Protein AF-A0AA43HUM3-F1 (afdb_monomer)

Secondary structure (DSSP, 8-state):
-------SS----------PPPTTHHHHHHHHHHHHHHHHHTTSS-EEEEEEE-TTS-EEEEEEEEE-TT--EEEEEEEE--TTS---EEEEEEE-TTSBEEEEEEEEE-SSSSEEEEEEEEE-TTS-EEEEEEEEEETT--EESS-------GGG----SBHHHHHHHTT---S--

Sequence (177 aa):
MKFLTLLFVLFFLSGCSNMLPEPDLHLRLKGQKQTINSIISNGEVLPHSVAALNKDQEIDSFYQLYQNGENSLLKVSETHLWNSEPSDTTFVYYFDKYENLFAFQVKVTLSNDSLYNSATAFYDNYMEIVSQEYATIDNCDIPMDGTDTLYVDFSKYRLPTDVKTFAKEKKIILRNR

Foldseek 3Di:
DDDDDDDPDDDDDDDDPPVPPPPCPVVVLVVLVVVLLVCVLVVQWDWDKDFDADPVRDGQWIKTWTAHPVLQTAKIWIFGDDDDDPSQWIWMFGADPVQFTFKIKIWGDPDDQWKTWMKMFGADLVRDTPDMDTAIATPSRHGDDDDHDDDDDPVPDDDDGGPVSVCVVRVNDRPDD

Solvent-accessible surface area (backbone atoms only — not comparable to full-atom values): 10706 Å² total; per-residue (Å²): 136,83,88,87,79,90,80,86,92,79,87,82,80,87,82,77,87,67,79,68,73,62,95,51,50,63,60,52,54,52,51,50,54,49,52,55,47,50,40,42,74,70,60,79,33,62,78,47,78,49,76,39,65,46,100,86,70,45,66,47,32,45,34,42,35,31,36,48,101,85,48,50,57,41,38,38,39,39,36,49,62,57,98,83,56,91,55,45,48,34,42,33,44,30,32,42,100,84,34,35,44,37,36,44,31,46,32,35,56,74,66,79,100,47,38,24,39,27,33,33,43,30,36,45,100,83,71,44,78,72,45,75,48,73,40,31,21,39,82,79,70,47,78,50,96,70,91,70,79,63,86,74,75,66,88,78,60,88,74,54,67,26,56,70,52,38,29,61,77,66,70,52,83,70,74,82,127

Mean predicted aligned error: 10.9 Å

Nearest PDB structures (foldseek):
  7u65-assembly1_G  TM=5.525E-01  e=3.365E+00  Escherichia phage T7
  7uqo-assembly1_A-2  TM=2.747E-01  e=4.215E+00  Papaver somniferum
  7uqn-assembly1_A-2  TM=2.190E-01  e=2.401E+00  Papaver somniferum

pLDDT: mean 77.66, std 18.88, range [31.59, 97.69]

Radius of gyration: 20.64 Å; Cα contacts (8 Å, |Δi|>4): 283; chains: 1; bounding box: 40×78×35 Å

Structure (mmCIF, N/CA/C/O backbone):
data_AF-A0AA43HUM3-F1
#
_entry.id   AF-A0AA43HUM3-F1
#
loop_
_atom_site.group_PDB
_atom_site.id
_atom_site.type_symbol
_atom_site.label_atom_id
_atom_site.label_alt_id
_atom_site.label_comp_id
_atom_site.label_asym_id
_atom_site.label_entity_id
_atom_site.label_seq_id
_atom_site.pdbx_PDB_ins_code
_atom_site.Cartn_x
_atom_site.Cartn_y
_atom_site.Cartn_z
_atom_site.occupancy
_atom_site.B_iso_or_equiv
_atom_site.auth_seq_id
_atom_site.auth_comp_id
_atom_site.auth_asym_id
_atom_site.auth_atom_id
_atom_site.pdbx_PDB_model_num
ATOM 1 N N . MET A 1 1 ? -13.229 53.756 14.049 1.00 34.53 1 MET A N 1
ATOM 2 C CA . MET A 1 1 ? -14.532 53.545 13.373 1.00 34.53 1 MET A CA 1
ATOM 3 C C . MET A 1 1 ? -14.215 53.207 11.922 1.00 34.53 1 MET A C 1
ATOM 5 O O . MET A 1 1 ? -13.535 53.997 11.297 1.00 34.53 1 MET A O 1
ATOM 9 N N . LYS A 1 2 ? -14.289 51.935 11.514 1.00 34.53 2 LYS A N 1
ATOM 10 C CA . LYS A 1 2 ? -15.480 51.192 11.049 1.00 34.53 2 LYS A CA 1
ATOM 11 C C . LYS A 1 2 ? -15.979 51.645 9.658 1.00 34.53 2 LYS A C 1
ATOM 13 O O . LYS A 1 2 ? -16.520 52.736 9.575 1.00 34.53 2 LYS A O 1
ATOM 18 N N . PHE A 1 3 ? -15.922 50.690 8.708 1.00 38.47 3 PHE A N 1
ATOM 19 C CA . PHE A 1 3 ? -16.825 50.466 7.555 1.00 38.47 3 PHE A CA 1
ATOM 20 C C . PHE A 1 3 ? -16.742 51.494 6.403 1.00 38.47 3 PHE A C 1
ATOM 22 O O . PHE A 1 3 ? -16.573 52.672 6.653 1.00 38.47 3 PHE A O 1
ATOM 29 N N . LEU A 1 4 ? -16.899 51.193 5.110 1.00 34.28 4 LEU A N 1
ATOM 30 C CA . LEU A 1 4 ? -17.192 49.994 4.313 1.00 34.28 4 LEU A CA 1
ATOM 31 C C . LEU A 1 4 ? -17.396 50.518 2.879 1.00 34.28 4 LEU A C 1
ATOM 33 O O . LEU A 1 4 ? -18.188 51.440 2.704 1.00 34.28 4 LEU A O 1
ATOM 37 N N . THR A 1 5 ? -16.756 49.926 1.873 1.00 40.78 5 THR A N 1
ATOM 38 C CA . THR A 1 5 ? -17.286 49.801 0.492 1.00 40.78 5 THR A CA 1
ATOM 39 C C . THR A 1 5 ? -16.357 48.841 -0.260 1.00 40.78 5 THR A C 1
ATOM 41 O O . THR A 1 5 ? -15.365 49.239 -0.849 1.00 40.78 5 THR A O 1
ATOM 44 N N . LEU A 1 6 ? -16.417 47.536 0.005 1.00 40.53 6 LEU A N 1
ATOM 45 C CA . LEU A 1 6 ? -17.249 46.553 -0.701 1.00 40.53 6 LEU A CA 1
ATOM 46 C C . LEU A 1 6 ? -18.302 47.128 -1.669 1.00 40.53 6 LEU A C 1
ATOM 48 O O . LEU A 1 6 ? -19.397 47.469 -1.238 1.00 40.53 6 LEU A O 1
ATOM 52 N N . LEU A 1 7 ? -17.983 47.182 -2.965 1.00 36.78 7 LEU A N 1
ATOM 53 C CA . LEU A 1 7 ? -18.901 46.843 -4.064 1.00 36.78 7 LEU A CA 1
ATOM 54 C C . LEU A 1 7 ? -18.125 46.842 -5.395 1.00 36.78 7 LEU A C 1
ATOM 56 O O . LEU A 1 7 ? -17.264 47.689 -5.586 1.00 36.78 7 LEU A O 1
ATOM 60 N N . PHE A 1 8 ? -18.483 45.932 -6.307 1.00 31.59 8 PHE A N 1
ATOM 61 C CA . PHE A 1 8 ? -18.019 45.826 -7.704 1.00 31.59 8 PHE A CA 1
ATOM 62 C C . PHE A 1 8 ? -16.732 45.047 -8.029 1.00 31.59 8 PHE A C 1
ATOM 64 O O . PHE A 1 8 ? -15.988 45.459 -8.903 1.00 31.59 8 PHE A O 1
ATOM 71 N N . VAL A 1 9 ? -16.528 43.849 -7.469 1.00 38.88 9 VAL A N 1
ATOM 72 C CA . VAL A 1 9 ? -15.960 42.737 -8.276 1.00 38.88 9 VAL A CA 1
ATOM 73 C C . VAL A 1 9 ? -16.592 41.407 -7.843 1.00 38.88 9 VAL A C 1
ATOM 75 O O . VAL A 1 9 ? -15.940 40.485 -7.372 1.00 38.88 9 VAL A O 1
ATOM 78 N N . LEU A 1 10 ? -17.913 41.323 -7.942 1.00 38.12 10 LEU A N 1
ATOM 79 C CA . LEU A 1 10 ? -18.656 40.064 -7.965 1.00 38.12 10 LEU A CA 1
ATOM 80 C C . LEU A 1 10 ? -19.614 40.194 -9.145 1.00 38.12 10 LEU A C 1
ATOM 82 O O . LEU A 1 10 ? -20.226 41.250 -9.279 1.00 38.12 10 LEU A O 1
ATOM 86 N N . PHE A 1 11 ? -19.721 39.134 -9.948 1.00 35.53 11 PHE A N 1
ATOM 87 C CA . PHE A 1 11 ? -20.457 38.998 -11.219 1.00 35.53 11 PHE A CA 1
ATOM 88 C C . PHE A 1 11 ? -19.632 39.081 -12.511 1.00 35.53 11 PHE A C 1
ATOM 90 O O . PHE A 1 11 ? -19.865 39.927 -13.360 1.00 35.53 11 PHE A O 1
ATOM 97 N N . PHE A 1 12 ? -18.748 38.097 -12.688 1.00 39.66 12 PHE A N 1
ATOM 98 C CA . PHE A 1 12 ? -18.796 37.183 -13.842 1.00 39.66 12 PHE A CA 1
ATOM 99 C C . PHE A 1 12 ? -18.471 35.779 -13.282 1.00 39.66 12 PHE A C 1
ATOM 101 O O . PHE A 1 12 ? -17.341 35.523 -12.886 1.00 39.66 12 PHE A O 1
ATOM 108 N N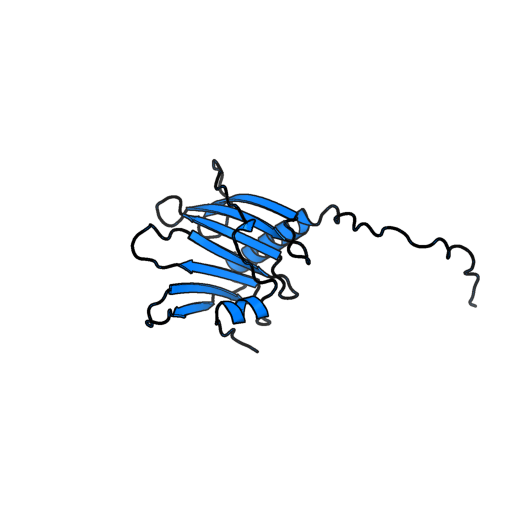 . LEU A 1 13 ? -19.465 34.986 -12.858 1.00 36.44 13 LEU A N 1
ATOM 109 C CA . LEU A 1 13 ? -20.152 33.965 -13.673 1.00 36.44 13 LEU A CA 1
ATOM 110 C C . LEU A 1 13 ? -19.137 33.072 -14.411 1.00 36.44 13 LEU A C 1
ATOM 112 O O . LEU A 1 13 ? -18.531 33.486 -15.387 1.00 36.44 13 LEU A O 1
ATOM 116 N N . SER A 1 14 ? -18.775 31.929 -13.822 1.00 39.53 14 SER A N 1
ATOM 117 C CA . SER A 1 14 ? -19.470 30.635 -13.973 1.00 39.53 14 SER A CA 1
ATOM 118 C C . SER A 1 14 ? -19.239 30.004 -15.348 1.00 39.53 14 SER A C 1
ATOM 120 O O . SER A 1 14 ? -19.921 30.329 -16.317 1.00 39.53 14 SER A O 1
ATOM 122 N N . GLY A 1 15 ? -18.307 29.059 -15.405 1.00 34.94 15 GLY A N 1
ATOM 123 C CA . GLY A 1 15 ? -18.082 28.221 -16.577 1.00 34.94 15 GLY A CA 1
ATOM 124 C C . GLY A 1 15 ? -16.712 27.565 -16.511 1.00 34.94 15 GLY A C 1
ATOM 125 O O . GLY A 1 15 ? -15.709 28.247 -16.663 1.00 34.94 15 GLY A O 1
ATOM 126 N N . CYS A 1 16 ? -16.695 26.254 -16.271 1.00 33.09 16 CYS A N 1
ATOM 127 C CA . CYS A 1 16 ? -15.512 25.393 -16.192 1.00 33.09 16 CYS A CA 1
ATOM 128 C C . CYS A 1 16 ? -14.592 25.641 -14.984 1.00 33.09 16 CYS A C 1
ATOM 130 O O . CYS A 1 16 ? -13.461 26.098 -15.125 1.00 33.09 16 CYS A O 1
ATOM 132 N N . SER A 1 17 ? -15.006 25.181 -13.797 1.00 33.34 17 SER A N 1
ATOM 133 C CA . SER A 1 17 ? -14.030 24.605 -12.864 1.00 33.34 17 SER A CA 1
ATOM 134 C C . SER A 1 17 ? -13.573 23.257 -13.433 1.00 33.34 17 SER A C 1
ATOM 136 O O . SER A 1 17 ? -13.930 22.197 -12.924 1.00 33.34 17 SER A O 1
ATOM 138 N N . ASN A 1 18 ? -12.816 23.290 -14.530 1.00 37.28 18 ASN A N 1
ATOM 139 C CA . ASN A 1 18 ? -11.901 22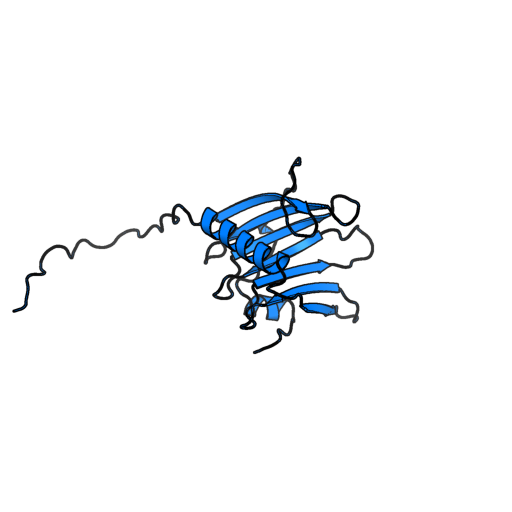.193 -14.789 1.00 37.28 18 ASN A CA 1
ATOM 140 C C . ASN A 1 18 ? -10.932 22.239 -13.610 1.00 37.28 18 ASN A C 1
ATOM 142 O O . ASN A 1 18 ? -10.180 23.206 -13.482 1.00 37.28 18 ASN A O 1
ATOM 146 N N . MET A 1 19 ? -11.054 21.268 -12.700 1.00 43.69 19 MET A N 1
ATOM 147 C CA . MET A 1 19 ? -10.053 20.990 -11.678 1.00 43.69 19 MET A CA 1
ATOM 148 C C . MET A 1 19 ? -8.727 20.863 -12.418 1.00 43.69 19 MET A C 1
ATOM 150 O O . MET A 1 19 ? -8.446 19.849 -13.049 1.00 43.69 19 MET A O 1
ATOM 154 N N . LEU A 1 20 ? -7.947 21.941 -12.417 1.00 42.50 20 LEU A N 1
ATOM 155 C CA . LEU A 1 20 ? -6.543 21.849 -12.750 1.00 42.50 20 LEU A CA 1
ATOM 156 C C . LEU A 1 20 ? -5.965 20.899 -11.695 1.00 42.50 20 LEU A C 1
ATOM 158 O O . LEU A 1 20 ? -6.203 21.145 -10.506 1.00 42.50 20 LEU A O 1
ATOM 162 N N . PRO A 1 21 ? -5.295 19.803 -12.086 1.00 51.22 21 PRO A N 1
ATOM 163 C CA . PRO A 1 21 ? -4.648 18.934 -11.116 1.00 51.22 21 PRO A CA 1
ATOM 164 C C . PRO A 1 21 ? -3.756 19.808 -10.233 1.00 51.22 21 PRO A C 1
ATOM 166 O O . PRO A 1 21 ? -2.992 20.624 -10.756 1.00 51.22 21 PRO A O 1
ATOM 169 N N . GLU A 1 22 ? -3.910 19.705 -8.905 1.00 58.97 22 GLU A N 1
ATOM 170 C CA . GLU A 1 22 ? -3.035 20.424 -7.975 1.00 58.97 22 GLU A CA 1
ATOM 171 C C . GLU A 1 22 ? -1.590 20.100 -8.389 1.00 58.97 22 GLU A C 1
ATOM 173 O O . GLU A 1 22 ? -1.252 18.912 -8.451 1.00 58.97 22 GLU A O 1
ATOM 178 N N . PRO A 1 23 ? -0.752 21.101 -8.720 1.00 59.31 23 PRO A N 1
ATOM 179 C CA . PRO A 1 23 ? 0.524 20.878 -9.408 1.00 59.31 23 PRO A CA 1
ATOM 180 C C . PRO A 1 23 ? 1.480 19.937 -8.656 1.00 59.31 23 PRO A C 1
ATOM 182 O O . PRO A 1 23 ? 2.346 19.321 -9.273 1.00 59.31 23 PRO A O 1
ATOM 185 N N . ASP A 1 24 ? 1.241 19.721 -7.360 1.00 83.44 24 ASP A N 1
ATOM 186 C CA . ASP A 1 24 ? 2.050 18.875 -6.485 1.00 83.44 24 ASP A CA 1
ATOM 187 C C . ASP A 1 24 ? 1.298 17.656 -5.919 1.00 83.44 24 ASP A C 1
ATOM 189 O O . ASP A 1 24 ? 1.785 17.017 -4.983 1.00 83.44 24 ASP A O 1
ATOM 193 N N . LEU A 1 25 ? 0.119 17.297 -6.454 1.00 88.75 25 LEU A N 1
ATOM 194 C CA . LEU A 1 25 ? -0.680 16.177 -5.932 1.00 88.75 25 LEU A CA 1
ATOM 195 C C . LEU A 1 25 ? 0.142 14.883 -5.867 1.00 88.75 25 LEU A C 1
ATOM 197 O O . LEU A 1 25 ? 0.185 14.225 -4.831 1.00 88.75 25 LEU A O 1
ATOM 201 N N . HIS A 1 26 ? 0.853 14.551 -6.945 1.00 90.56 26 HIS A N 1
ATOM 202 C CA . HIS A 1 26 ? 1.686 13.351 -6.999 1.00 90.56 26 HIS A CA 1
ATOM 203 C C . HIS A 1 26 ? 2.835 13.378 -5.970 1.00 90.56 26 HIS A C 1
ATOM 205 O O . HIS A 1 26 ? 3.082 12.368 -5.311 1.00 90.56 26 HIS A O 1
ATOM 211 N N . LEU A 1 27 ? 3.506 14.524 -5.776 1.00 91.31 27 LEU A N 1
ATOM 212 C CA . LEU A 1 27 ? 4.568 14.678 -4.771 1.00 91.31 27 LEU A CA 1
ATOM 213 C C . LEU A 1 27 ? 4.018 14.520 -3.354 1.00 91.31 27 LEU A C 1
ATOM 215 O O . LEU A 1 27 ? 4.629 13.841 -2.530 1.00 91.31 27 LEU A O 1
ATOM 219 N N . ARG A 1 28 ? 2.840 15.091 -3.080 1.00 91.69 28 ARG A N 1
ATOM 220 C CA . ARG A 1 28 ? 2.160 14.957 -1.788 1.00 91.69 28 ARG A CA 1
ATOM 221 C C . ARG A 1 28 ? 1.822 13.499 -1.484 1.00 91.69 28 ARG A C 1
ATOM 223 O O . ARG A 1 28 ? 2.118 13.032 -0.388 1.00 91.69 28 ARG A O 1
ATOM 230 N N . LEU A 1 29 ? 1.251 12.775 -2.448 1.00 95.50 29 LEU A N 1
ATOM 231 C CA . LEU A 1 29 ? 0.893 11.360 -2.288 1.00 95.50 29 LEU A CA 1
ATOM 232 C C . LEU A 1 29 ? 2.137 10.484 -2.056 1.00 95.50 29 LEU A C 1
ATOM 234 O O . LEU A 1 29 ? 2.142 9.641 -1.156 1.00 95.50 29 LEU A O 1
ATOM 238 N N . LYS A 1 30 ? 3.232 10.734 -2.788 1.00 93.62 30 LYS A N 1
ATOM 239 C CA . LYS A 1 30 ? 4.523 10.065 -2.555 1.00 93.62 30 LYS A CA 1
ATOM 240 C C . LYS A 1 30 ? 5.082 10.354 -1.162 1.00 93.62 30 LYS A C 1
ATOM 242 O O . LYS A 1 30 ? 5.427 9.417 -0.442 1.00 93.62 30 LYS A O 1
ATOM 247 N N . GLY A 1 31 ? 5.120 11.624 -0.759 1.00 92.69 31 GLY A N 1
ATOM 248 C CA . GLY A 1 31 ? 5.594 12.033 0.566 1.00 92.69 31 GLY A CA 1
ATOM 249 C C . GLY A 1 31 ? 4.759 11.433 1.700 1.00 92.69 31 GLY A C 1
ATOM 250 O O . GLY A 1 31 ? 5.299 11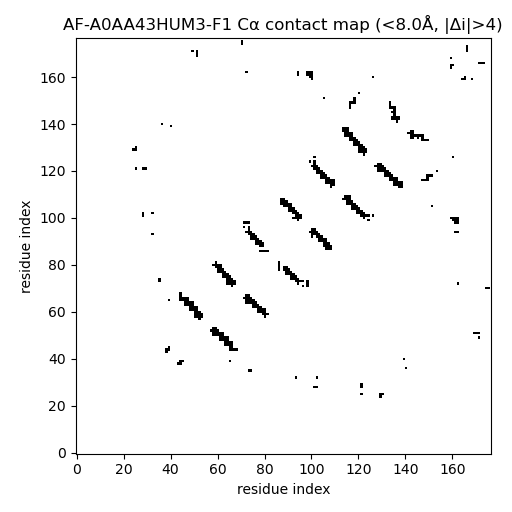.018 2.725 1.00 92.69 31 GLY A O 1
ATOM 251 N N . GLN A 1 32 ? 3.447 11.296 1.500 1.00 94.88 32 GLN A N 1
ATOM 252 C CA . GLN A 1 32 ? 2.557 10.646 2.458 1.00 94.88 32 GLN A CA 1
ATOM 253 C C . GLN A 1 32 ? 2.856 9.145 2.605 1.00 94.88 32 GLN A C 1
ATOM 255 O O . GLN A 1 32 ? 2.978 8.662 3.731 1.00 94.88 32 GLN A O 1
ATOM 260 N N . LYS A 1 33 ? 3.052 8.413 1.497 1.00 94.94 33 LYS A N 1
ATOM 261 C CA . LYS A 1 33 ? 3.499 7.004 1.530 1.00 94.94 33 LYS A CA 1
ATOM 262 C C . LYS A 1 33 ? 4.841 6.860 2.253 1.00 94.94 33 LYS A C 1
ATOM 264 O O . LYS A 1 33 ? 4.979 5.984 3.105 1.00 94.94 33 LYS A O 1
ATOM 269 N N . GLN A 1 34 ? 5.810 7.722 1.942 1.00 92.38 34 GLN A N 1
ATOM 270 C CA . GLN A 1 34 ? 7.122 7.724 2.598 1.00 92.38 34 GLN A CA 1
ATOM 271 C C . GLN A 1 34 ? 6.999 7.966 4.105 1.00 92.38 34 GLN A C 1
ATOM 273 O O . GLN A 1 34 ? 7.567 7.209 4.881 1.00 92.38 34 GLN A O 1
ATOM 278 N N . THR A 1 35 ? 6.182 8.938 4.520 1.00 92.56 35 THR A N 1
ATOM 279 C CA . THR A 1 35 ? 5.917 9.218 5.940 1.00 92.56 35 THR A CA 1
ATOM 280 C C . THR A 1 35 ? 5.352 7.992 6.661 1.00 92.56 35 THR A C 1
ATOM 282 O O . THR A 1 35 ? 5.850 7.638 7.726 1.00 92.56 35 THR A O 1
ATOM 285 N N . ILE A 1 36 ? 4.359 7.306 6.075 1.00 93.06 36 ILE A N 1
ATOM 286 C CA . ILE A 1 36 ? 3.784 6.076 6.651 1.00 93.06 36 ILE A CA 1
ATOM 287 C C . ILE A 1 36 ? 4.843 4.971 6.771 1.00 93.06 36 ILE A C 1
ATOM 289 O O . ILE A 1 36 ? 4.922 4.304 7.800 1.00 93.06 36 ILE A O 1
ATOM 293 N N . ASN A 1 37 ? 5.670 4.772 5.744 1.00 91.50 37 ASN A N 1
ATOM 294 C CA . ASN A 1 37 ? 6.736 3.775 5.806 1.00 91.50 37 ASN A CA 1
ATOM 295 C C . ASN A 1 37 ? 7.775 4.123 6.888 1.00 91.50 37 ASN A C 1
ATOM 297 O O . ASN A 1 37 ? 8.146 3.235 7.649 1.00 91.50 37 ASN A O 1
ATOM 301 N N . SER A 1 38 ? 8.175 5.394 7.022 1.00 89.69 38 SER A N 1
ATOM 302 C CA . SER A 1 38 ? 9.136 5.843 8.040 1.00 89.69 38 SER A CA 1
ATOM 303 C C . SER A 1 38 ? 8.651 5.611 9.472 1.00 89.69 38 SER A C 1
ATOM 305 O O . SER A 1 38 ? 9.401 5.095 10.295 1.00 89.69 38 SER A O 1
ATOM 307 N N . ILE A 1 39 ? 7.398 5.952 9.790 1.00 90.19 39 ILE A N 1
ATOM 308 C CA . ILE A 1 39 ? 6.874 5.741 11.153 1.00 90.19 39 ILE A CA 1
ATOM 309 C C . ILE A 1 39 ? 6.753 4.246 11.490 1.00 90.19 39 ILE A C 1
ATOM 311 O O . ILE A 1 39 ? 6.956 3.847 12.636 1.00 90.19 39 ILE A O 1
ATOM 315 N N . ILE A 1 40 ? 6.477 3.398 10.491 1.00 88.81 40 ILE A N 1
ATOM 316 C CA . ILE A 1 40 ? 6.460 1.941 10.661 1.00 88.81 40 ILE A CA 1
ATOM 317 C C . ILE A 1 40 ? 7.884 1.413 10.875 1.00 88.81 40 ILE A C 1
ATOM 319 O O . ILE A 1 40 ? 8.106 0.654 11.816 1.00 88.81 40 ILE A O 1
ATOM 323 N N . SER A 1 41 ? 8.859 1.830 10.059 1.00 86.62 41 SER A N 1
ATOM 324 C CA . SER A 1 41 ? 10.257 1.393 10.197 1.00 86.62 41 SER A CA 1
ATOM 325 C C . SER A 1 41 ? 10.892 1.852 11.511 1.00 86.62 41 SER A C 1
ATOM 327 O O . SER A 1 41 ? 11.732 1.150 12.065 1.00 86.62 41 SER A O 1
ATOM 329 N N . ASN A 1 42 ? 10.462 3.001 12.040 1.00 86.69 42 ASN A N 1
ATOM 330 C CA . ASN A 1 42 ? 10.900 3.522 13.336 1.00 86.69 42 ASN A CA 1
ATOM 331 C C . ASN A 1 42 ? 10.225 2.830 14.535 1.00 86.69 42 ASN A C 1
ATOM 333 O O . ASN A 1 42 ? 10.571 3.119 15.680 1.00 86.69 42 ASN A O 1
ATOM 337 N N . GLY A 1 43 ? 9.256 1.937 14.302 1.00 83.12 43 GLY A N 1
ATOM 338 C CA . GLY A 1 43 ? 8.528 1.236 15.360 1.00 83.12 43 GLY A CA 1
ATOM 339 C C . GLY A 1 43 ? 7.485 2.088 16.093 1.00 83.12 43 GLY A C 1
ATOM 340 O O . GLY A 1 43 ? 7.004 1.677 17.146 1.00 83.12 43 GLY A O 1
ATOM 341 N N . GLU A 1 44 ? 7.108 3.252 15.552 1.00 86.44 44 GLU A N 1
ATOM 342 C CA . GLU A 1 44 ? 6.059 4.115 16.122 1.00 86.44 44 GLU A CA 1
ATOM 343 C C . GLU A 1 44 ? 4.659 3.507 15.940 1.00 86.44 44 GLU A C 1
ATOM 345 O O . GLU A 1 44 ? 3.734 3.796 16.699 1.00 86.44 44 GLU A O 1
ATOM 350 N N . VAL A 1 45 ? 4.509 2.636 14.937 1.00 85.12 45 VAL A N 1
ATOM 351 C CA . VAL A 1 45 ? 3.286 1.888 14.644 1.00 85.12 45 VAL A CA 1
ATOM 352 C C . VAL A 1 45 ? 3.588 0.396 14.670 1.00 85.12 45 VAL A C 1
ATOM 354 O O . VAL A 1 45 ? 4.415 -0.090 13.898 1.00 85.12 45 VAL A O 1
ATOM 357 N N . LEU A 1 46 ? 2.884 -0.342 15.532 1.00 79.00 46 LEU A N 1
ATOM 358 C CA . LEU A 1 46 ? 3.086 -1.780 15.670 1.00 79.00 46 LEU A CA 1
ATOM 359 C C . LEU A 1 46 ? 2.180 -2.598 14.730 1.00 79.00 46 LEU A C 1
ATOM 361 O O . LEU A 1 46 ? 0.980 -2.317 14.611 1.00 79.00 46 LEU A O 1
ATOM 365 N N . PRO A 1 47 ? 2.739 -3.643 14.093 1.00 83.00 47 PRO A N 1
ATOM 366 C CA . PRO A 1 47 ? 1.991 -4.552 13.238 1.00 83.00 47 PRO A CA 1
ATOM 367 C C . PRO A 1 47 ? 0.974 -5.399 14.026 1.00 83.00 47 PRO A C 1
ATOM 369 O O . PRO A 1 47 ? 1.293 -5.968 15.067 1.00 83.00 47 PRO A O 1
ATOM 372 N N . HIS A 1 48 ? -0.231 -5.557 13.475 1.00 83.56 48 HIS A N 1
ATOM 373 C CA . HIS A 1 48 ? -1.244 -6.525 13.909 1.00 83.56 48 HIS A CA 1
ATOM 374 C C . HIS A 1 48 ? -1.529 -7.528 12.789 1.00 83.56 48 HIS A C 1
ATOM 376 O O . HIS A 1 48 ? -1.920 -7.128 11.694 1.00 83.56 48 HIS A O 1
ATOM 382 N N . SER A 1 49 ? -1.323 -8.821 13.040 1.00 81.81 49 SER A N 1
ATOM 383 C CA . SER A 1 49 ? -1.507 -9.865 12.023 1.00 81.81 49 SER A CA 1
ATOM 384 C C . SER A 1 49 ? -2.896 -10.500 12.127 1.00 81.81 49 SER A C 1
ATOM 386 O O . SER A 1 49 ? -3.347 -10.845 13.221 1.00 81.81 49 SER A O 1
ATOM 388 N N . VAL A 1 50 ? -3.575 -10.662 10.991 1.00 80.88 50 VAL A N 1
ATOM 389 C CA . VAL A 1 50 ? -4.905 -11.283 10.875 1.00 80.88 50 VAL A CA 1
ATOM 390 C C . VAL A 1 50 ? -4.879 -12.293 9.728 1.00 80.88 50 VAL A C 1
ATOM 392 O O . VAL A 1 50 ? -4.260 -12.043 8.700 1.00 80.88 50 VAL A O 1
ATOM 395 N N . ALA A 1 51 ? -5.556 -13.430 9.884 1.00 74.12 51 ALA A N 1
ATOM 396 C CA . ALA A 1 51 ? -5.710 -14.430 8.828 1.00 74.12 51 ALA A CA 1
ATOM 397 C C . ALA A 1 51 ? -7.159 -14.451 8.324 1.00 74.12 51 ALA A C 1
ATOM 399 O O . ALA A 1 51 ? -8.089 -14.399 9.134 1.00 74.12 51 ALA A O 1
ATOM 400 N N . ALA A 1 52 ? -7.351 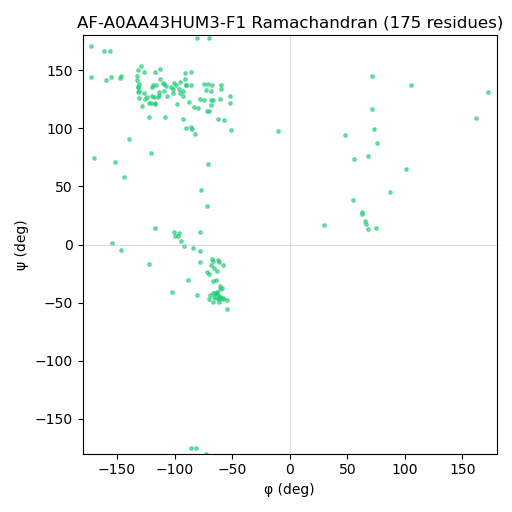-14.548 7.007 1.00 68.94 52 ALA A N 1
ATOM 401 C CA . ALA A 1 52 ? -8.659 -14.821 6.416 1.00 68.94 52 ALA A CA 1
ATOM 402 C C . ALA A 1 52 ? -8.757 -16.289 5.996 1.00 68.94 52 ALA A C 1
ATOM 404 O O . ALA A 1 52 ? -7.852 -16.833 5.362 1.00 68.94 52 ALA A O 1
ATOM 405 N N . LEU A 1 53 ? -9.879 -16.915 6.351 1.00 61.72 53 LEU A N 1
ATOM 406 C CA . LEU A 1 53 ? -10.179 -18.303 6.015 1.00 61.72 53 LEU A CA 1
ATOM 407 C C . LEU A 1 53 ? -11.031 -18.377 4.741 1.00 61.72 53 LEU A C 1
ATOM 409 O O . LEU A 1 53 ? -11.977 -17.595 4.576 1.00 61.72 53 LEU A O 1
ATOM 413 N N . ASN A 1 54 ? -10.735 -19.342 3.870 1.00 66.44 54 ASN A N 1
ATOM 414 C CA . ASN A 1 54 ? -11.613 -19.720 2.769 1.00 66.44 54 ASN A CA 1
ATOM 415 C C . ASN A 1 54 ? -12.852 -20.483 3.289 1.00 66.44 54 ASN A C 1
ATOM 417 O O . ASN A 1 54 ? -13.046 -20.687 4.492 1.00 66.44 54 ASN A O 1
ATOM 421 N N . LYS A 1 55 ? -13.737 -20.885 2.368 1.00 60.62 55 LYS A N 1
ATOM 422 C CA . LYS A 1 55 ? -14.966 -21.626 2.709 1.00 60.62 55 LYS A CA 1
ATOM 423 C C . LYS A 1 55 ? -14.690 -22.992 3.348 1.00 60.62 55 LYS A C 1
ATOM 425 O O . LYS A 1 55 ? -15.545 -23.471 4.087 1.00 60.62 55 LYS A O 1
ATOM 430 N N . ASP A 1 56 ? -13.509 -23.549 3.105 1.00 72.75 56 ASP A N 1
ATOM 431 C CA . ASP A 1 56 ? -13.065 -24.858 3.580 1.00 72.75 56 ASP A CA 1
ATOM 432 C C . ASP A 1 56 ? -12.222 -24.759 4.870 1.00 72.75 56 ASP A C 1
ATOM 434 O O . ASP A 1 56 ? -11.674 -25.753 5.331 1.00 72.75 56 ASP A O 1
ATOM 438 N N . GLN A 1 57 ? -12.175 -23.572 5.497 1.00 63.81 57 GLN A N 1
ATOM 439 C CA . GLN A 1 57 ? -11.405 -23.262 6.713 1.00 63.81 57 GLN A CA 1
ATOM 440 C C . GLN A 1 57 ? -9.878 -23.315 6.555 1.00 63.81 57 GLN A C 1
ATOM 442 O O . GLN A 1 57 ? -9.157 -23.327 7.554 1.00 63.81 57 GLN A O 1
ATOM 447 N N . GLU A 1 58 ? -9.365 -23.278 5.330 1.00 64.19 58 GLU A N 1
ATOM 448 C CA . GLU A 1 58 ? -7.939 -23.078 5.081 1.00 64.19 58 GLU A CA 1
ATOM 449 C C . GLU A 1 58 ? -7.620 -21.581 5.042 1.00 64.19 58 GLU A C 1
ATOM 451 O O . GLU A 1 58 ? -8.454 -20.761 4.650 1.00 64.19 58 GLU A O 1
ATOM 456 N N . ILE A 1 59 ? -6.413 -21.206 5.467 1.00 65.75 59 ILE A N 1
ATOM 457 C CA . ILE A 1 59 ? -5.965 -19.814 5.386 1.00 65.75 59 ILE A CA 1
ATOM 458 C C . ILE A 1 59 ? -5.689 -19.492 3.920 1.00 65.75 59 ILE A C 1
ATOM 460 O O . ILE A 1 59 ? -4.770 -20.044 3.326 1.00 65.75 59 ILE A O 1
ATOM 464 N N . ASP A 1 60 ? -6.475 -18.580 3.358 1.00 74.12 60 ASP A N 1
ATOM 465 C CA . ASP A 1 60 ? -6.332 -18.131 1.969 1.00 74.12 60 ASP A CA 1
ATOM 466 C C . ASP A 1 60 ? -5.354 -16.954 1.861 1.00 74.12 60 ASP A C 1
ATOM 468 O O . ASP A 1 60 ? -4.679 -16.740 0.850 1.00 74.12 60 ASP A O 1
ATOM 472 N N . SER A 1 61 ? -5.290 -16.137 2.916 1.00 78.25 61 SER A N 1
ATOM 473 C CA . SER A 1 61 ? -4.469 -14.927 2.946 1.00 78.25 61 SER A CA 1
ATOM 474 C C . SER A 1 61 ? -4.082 -14.523 4.365 1.00 78.25 61 SER A C 1
ATOM 476 O O . SER A 1 61 ? -4.880 -14.624 5.305 1.00 78.25 61 SER A O 1
ATOM 478 N N . PHE A 1 62 ? -2.868 -13.994 4.494 1.00 84.75 62 PHE A N 1
ATOM 479 C CA . PHE A 1 62 ? -2.397 -13.302 5.686 1.00 84.75 62 PHE A CA 1
ATOM 480 C C . PHE A 1 62 ? -2.411 -11.793 5.466 1.00 84.75 62 PHE A C 1
ATOM 482 O O . PHE A 1 62 ? -1.957 -11.296 4.437 1.00 84.75 62 PHE A O 1
ATOM 489 N N . TYR A 1 63 ? -2.901 -11.071 6.470 1.00 88.50 63 TYR A N 1
ATOM 490 C CA . TYR A 1 63 ? -2.914 -9.619 6.512 1.00 88.50 63 TYR A CA 1
ATOM 491 C C . TYR A 1 63 ? -1.999 -9.117 7.618 1.00 88.50 63 TYR A C 1
ATOM 493 O O . TYR A 1 63 ? -2.117 -9.533 8.771 1.00 88.50 63 TYR A O 1
ATOM 501 N N . GLN A 1 64 ? -1.145 -8.158 7.279 1.00 90.88 64 GLN A N 1
ATOM 502 C CA . GLN A 1 64 ? -0.386 -7.367 8.233 1.00 90.88 64 GLN A CA 1
ATOM 503 C C . GLN A 1 64 ? -0.942 -5.945 8.260 1.00 90.88 64 GLN A C 1
ATOM 505 O O . GLN A 1 64 ? -0.794 -5.200 7.295 1.00 90.88 64 GLN A O 1
ATOM 510 N N . LEU A 1 65 ? -1.596 -5.574 9.357 1.00 91.94 65 LEU A N 1
ATOM 511 C CA . LEU A 1 65 ? -2.246 -4.280 9.535 1.00 91.94 65 LEU A CA 1
ATOM 512 C C . LEU A 1 65 ? -1.376 -3.349 10.374 1.00 91.94 65 LEU A C 1
ATOM 514 O O . LEU A 1 65 ? -0.824 -3.765 11.391 1.00 91.94 65 LEU A O 1
ATOM 518 N N . TYR A 1 66 ? -1.317 -2.080 9.988 1.00 92.06 66 TYR A N 1
ATOM 519 C CA . TYR A 1 66 ? -0.606 -1.029 10.709 1.00 92.06 66 TYR A CA 1
ATOM 520 C C . TYR A 1 66 ? -1.604 0.077 11.061 1.00 92.06 66 TYR A C 1
ATOM 522 O O . TYR A 1 66 ? -2.095 0.773 10.169 1.00 92.06 66 TYR A O 1
ATOM 530 N N . GLN A 1 67 ? -1.935 0.209 12.348 1.00 88.69 67 GLN A N 1
ATOM 531 C CA . GLN A 1 67 ? -2.881 1.204 12.865 1.00 88.69 67 GLN A CA 1
ATOM 532 C C . GLN A 1 67 ? -2.144 2.267 13.689 1.00 88.69 67 GLN A C 1
ATOM 534 O O . GLN A 1 67 ? -1.249 1.932 14.462 1.00 88.69 67 GLN A O 1
ATOM 539 N N . ASN A 1 68 ? -2.517 3.539 13.548 1.00 83.38 68 ASN A N 1
ATOM 540 C CA . ASN A 1 68 ? -1.972 4.608 14.392 1.00 83.38 68 ASN A CA 1
ATOM 541 C C . ASN A 1 68 ? -2.490 4.507 15.848 1.00 83.38 68 ASN A C 1
ATOM 543 O O . ASN A 1 68 ? -3.334 3.670 16.168 1.00 83.38 68 ASN A O 1
ATOM 547 N N . GLY A 1 69 ? -2.027 5.399 16.733 1.00 76.06 69 GLY A N 1
ATOM 548 C CA . GLY A 1 69 ? -2.476 5.452 18.134 1.00 76.06 69 GLY A CA 1
ATOM 549 C C . GLY A 1 69 ? -3.975 5.742 18.334 1.00 76.06 69 GLY A C 1
ATOM 550 O O . GLY A 1 69 ? -4.504 5.493 19.414 1.00 76.06 69 GLY A O 1
ATOM 551 N N . GLU A 1 70 ? -4.671 6.218 17.298 1.00 80.81 70 GLU A N 1
ATOM 552 C CA . GLU A 1 70 ? -6.125 6.445 17.270 1.00 80.81 70 GLU A CA 1
ATOM 553 C C . GLU A 1 70 ? -6.897 5.249 16.673 1.00 80.81 70 GLU A C 1
ATOM 555 O O . GLU A 1 70 ? -8.123 5.267 16.599 1.00 80.81 70 GLU A O 1
ATOM 560 N N . ASN A 1 71 ? -6.198 4.165 16.317 1.00 76.00 71 ASN A N 1
ATOM 561 C CA . ASN A 1 71 ? -6.694 2.969 15.628 1.00 76.00 71 ASN A CA 1
ATOM 562 C C . ASN A 1 71 ? -7.131 3.178 14.169 1.00 76.00 71 ASN A C 1
ATOM 564 O O . ASN A 1 71 ? -7.719 2.271 13.575 1.00 76.00 71 ASN A O 1
ATOM 568 N N . SER A 1 72 ? -6.802 4.310 13.549 1.00 84.69 72 SER A N 1
ATOM 569 C CA . SER A 1 72 ? -6.970 4.478 12.104 1.00 84.69 72 SER A CA 1
ATOM 570 C C . SER A 1 72 ? -5.979 3.586 11.365 1.00 84.69 72 SER A C 1
ATOM 572 O O . SER A 1 72 ? -4.785 3.559 11.678 1.00 84.69 72 SER A O 1
ATOM 574 N N . LEU A 1 73 ? -6.475 2.846 10.377 1.00 90.00 73 LEU A N 1
ATOM 575 C CA . LEU A 1 73 ? -5.659 1.969 9.548 1.00 90.00 73 LEU A CA 1
ATOM 576 C C . LEU A 1 73 ? -4.839 2.809 8.566 1.00 90.00 73 LEU A C 1
ATOM 578 O O . LEU A 1 73 ? -5.412 3.584 7.814 1.00 90.00 73 LEU A O 1
ATOM 582 N N . LEU A 1 74 ? -3.514 2.657 8.573 1.00 93.25 74 LEU A N 1
ATOM 583 C CA . LEU A 1 74 ? -2.593 3.415 7.715 1.00 93.25 74 LEU A CA 1
ATOM 584 C C . LEU A 1 74 ? -2.109 2.597 6.519 1.00 93.25 74 LEU A C 1
ATOM 586 O O . LEU A 1 74 ? -1.973 3.107 5.408 1.00 93.25 74 LEU A O 1
ATOM 590 N N . LYS A 1 75 ? -1.813 1.319 6.766 1.00 94.56 75 LYS A N 1
ATOM 591 C CA . LYS A 1 75 ? -1.249 0.392 5.786 1.00 94.56 75 LYS A CA 1
ATOM 592 C C . LYS A 1 75 ? -1.752 -1.019 6.050 1.00 94.56 75 LYS A C 1
ATOM 594 O O . LYS A 1 75 ? -1.875 -1.428 7.208 1.00 94.56 75 LYS A O 1
ATOM 599 N N . VAL A 1 76 ? -1.988 -1.772 4.982 1.00 93.81 76 VAL A N 1
ATOM 600 C CA . VAL A 1 76 ? -2.223 -3.217 5.045 1.00 93.81 76 VAL A CA 1
ATOM 601 C C . VAL A 1 76 ? -1.358 -3.916 4.017 1.00 93.81 76 VAL A C 1
ATOM 603 O O . VAL A 1 76 ? -1.390 -3.519 2.859 1.00 93.81 76 VAL A O 1
ATOM 606 N N . SER A 1 77 ? -0.646 -4.963 4.420 1.00 91.94 77 SER A N 1
ATOM 607 C CA . SER A 1 77 ? -0.032 -5.925 3.501 1.00 91.94 77 SER A CA 1
ATOM 608 C C . SER A 1 77 ? -0.888 -7.190 3.448 1.00 91.94 77 SER A C 1
ATOM 610 O O . SER A 1 77 ? -1.238 -7.718 4.498 1.00 91.94 77 SER A O 1
ATOM 612 N N . GLU A 1 78 ? -1.226 -7.665 2.256 1.00 90.19 78 GLU A N 1
ATOM 613 C CA . GLU A 1 78 ? -1.991 -8.880 1.968 1.00 90.19 78 GLU A CA 1
ATOM 614 C C . GLU A 1 78 ? -1.106 -9.854 1.183 1.00 90.19 78 GLU A C 1
ATOM 616 O O . GLU A 1 78 ? -0.620 -9.520 0.100 1.00 90.19 78 GLU A O 1
ATOM 621 N N . THR A 1 79 ? -0.914 -11.055 1.724 1.00 84.62 79 THR A N 1
ATOM 622 C CA . THR A 1 79 ? -0.097 -12.117 1.123 1.00 84.62 79 THR A CA 1
ATOM 623 C C . THR A 1 79 ? -0.948 -13.377 0.956 1.00 84.62 79 THR A C 1
ATOM 625 O O . THR A 1 79 ? -1.561 -13.837 1.922 1.00 84.62 79 THR A O 1
ATOM 628 N N . HIS A 1 80 ? -0.991 -13.932 -0.259 1.00 77.38 80 HIS A N 1
ATOM 629 C CA . HIS A 1 80 ? -1.763 -15.137 -0.595 1.00 77.38 80 HIS A CA 1
ATOM 630 C C . HIS A 1 80 ? -0.935 -16.417 -0.423 1.00 77.38 80 HIS A C 1
ATOM 632 O O . HIS A 1 80 ? 0.266 -16.411 -0.672 1.00 77.38 80 HIS A O 1
ATOM 638 N N . LEU A 1 81 ? -1.586 -17.520 -0.042 1.00 66.56 81 LEU A N 1
ATOM 639 C CA . LEU A 1 81 ? -0.955 -18.827 0.195 1.00 66.56 81 LEU A CA 1
ATOM 640 C C . LEU A 1 81 ? -1.553 -19.904 -0.730 1.00 66.56 81 LEU A C 1
ATOM 642 O O . LEU A 1 81 ? -2.403 -20.671 -0.291 1.00 66.56 81 LEU A O 1
ATOM 646 N N . TRP A 1 82 ? -1.180 -19.988 -2.010 1.00 54.62 82 TRP A N 1
ATOM 647 C CA . TRP A 1 82 ? -1.643 -21.098 -2.870 1.00 54.62 82 TRP A CA 1
ATOM 648 C C . TRP A 1 82 ? -0.481 -22.003 -3.314 1.00 54.62 82 TRP A C 1
ATOM 650 O O . TRP A 1 82 ? 0.518 -21.549 -3.861 1.00 54.62 82 TRP A O 1
ATOM 660 N N . ASN A 1 83 ? -0.651 -23.310 -3.071 1.00 51.75 83 ASN A N 1
ATOM 661 C CA . ASN A 1 83 ? 0.337 -24.404 -3.104 1.00 51.75 83 ASN A CA 1
ATOM 662 C C . ASN A 1 83 ? 0.861 -24.854 -4.495 1.00 51.75 83 ASN A C 1
ATOM 664 O O . ASN A 1 83 ? 1.159 -26.036 -4.670 1.00 51.75 83 ASN A O 1
ATOM 668 N N . SER A 1 84 ? 1.011 -23.989 -5.504 1.00 41.31 84 SER A N 1
ATOM 669 C CA . SER A 1 84 ? 1.631 -24.448 -6.772 1.00 41.31 84 SER A CA 1
ATOM 670 C C . SER A 1 84 ? 2.333 -23.408 -7.641 1.00 41.31 84 SER A C 1
ATOM 672 O O . SER A 1 84 ? 2.877 -23.781 -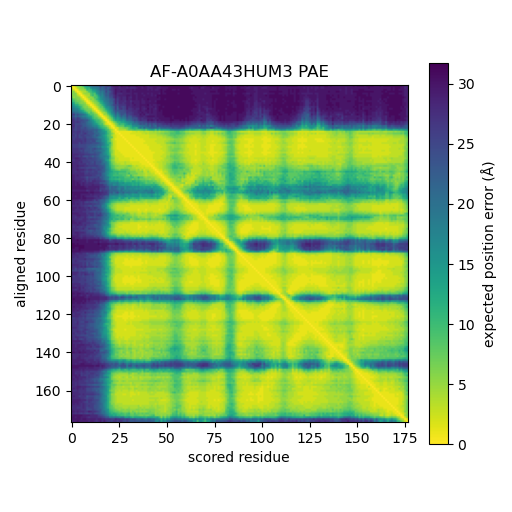8.675 1.00 41.31 84 SER A O 1
ATOM 674 N N . GLU A 1 85 ? 2.393 -22.145 -7.235 1.00 45.78 85 GLU A N 1
ATOM 675 C CA . GLU A 1 85 ? 3.320 -21.169 -7.815 1.00 45.78 85 GLU A CA 1
ATOM 676 C C . GLU A 1 85 ? 4.019 -20.446 -6.665 1.00 45.78 85 GLU A C 1
ATOM 678 O O . GLU A 1 85 ? 3.421 -20.349 -5.591 1.00 45.78 85 GLU A O 1
ATOM 683 N N . PRO A 1 86 ? 5.271 -19.979 -6.818 1.00 47.78 86 PRO A N 1
ATOM 684 C CA . PRO A 1 86 ? 5.892 -19.172 -5.778 1.00 47.78 86 PRO A CA 1
ATOM 685 C C . PRO A 1 86 ? 4.993 -17.953 -5.540 1.00 47.78 86 PRO A C 1
ATOM 687 O O . PRO A 1 86 ? 4.868 -17.074 -6.392 1.00 47.78 86 PRO A O 1
ATOM 690 N N . SER A 1 87 ? 4.289 -17.945 -4.405 1.00 54.00 87 SER A N 1
ATOM 691 C CA . SER A 1 87 ? 3.291 -16.944 -4.024 1.00 54.00 87 SER A CA 1
ATOM 692 C C . SER A 1 87 ? 3.962 -15.658 -3.539 1.00 54.00 87 SER A C 1
ATOM 694 O O . SER A 1 87 ? 3.610 -15.087 -2.511 1.00 54.00 87 SER A O 1
ATOM 696 N N . ASP A 1 88 ? 4.943 -15.195 -4.301 1.00 67.50 88 ASP A N 1
ATOM 697 C CA . ASP A 1 88 ? 5.847 -14.100 -3.976 1.00 67.50 88 ASP A CA 1
ATOM 698 C C . ASP A 1 88 ? 5.201 -12.723 -4.169 1.00 67.50 88 ASP A C 1
ATOM 700 O O . ASP A 1 88 ? 5.886 -11.704 -4.149 1.00 67.50 88 ASP A O 1
ATOM 704 N N . THR A 1 89 ? 3.879 -12.672 -4.376 1.00 81.75 89 THR A N 1
ATOM 705 C CA . THR A 1 89 ? 3.151 -11.420 -4.579 1.00 81.75 89 THR A CA 1
ATOM 706 C C . THR A 1 89 ? 2.497 -10.944 -3.288 1.00 81.75 89 THR A C 1
ATOM 708 O O . THR A 1 89 ? 1.646 -11.625 -2.717 1.00 81.75 89 THR A O 1
ATOM 711 N N . THR A 1 90 ? 2.858 -9.740 -2.850 1.00 88.44 90 THR A N 1
ATOM 712 C CA . THR A 1 90 ? 2.205 -9.044 -1.737 1.00 88.44 90 THR A CA 1
ATOM 713 C C . THR A 1 90 ? 1.503 -7.793 -2.250 1.00 88.44 90 THR A C 1
ATOM 715 O O . THR A 1 90 ? 2.111 -6.950 -2.914 1.00 88.44 90 THR A O 1
ATOM 718 N N . PHE A 1 91 ? 0.227 -7.653 -1.906 1.00 92.06 91 PHE A N 1
ATOM 719 C CA . PHE A 1 91 ? -0.577 -6.470 -2.189 1.00 92.06 91 PHE A CA 1
ATOM 720 C C . PHE A 1 91 ? -0.559 -5.538 -0.985 1.00 92.06 91 PHE A C 1
ATOM 722 O O . PHE A 1 91 ? -0.793 -5.969 0.140 1.00 92.06 91 PHE A O 1
ATOM 729 N N . VAL A 1 92 ? -0.276 -4.258 -1.196 1.00 95.06 92 VAL A N 1
ATOM 730 C CA . VAL A 1 92 ? -0.166 -3.280 -0.114 1.00 95.06 92 VAL A CA 1
ATOM 731 C C . VAL A 1 92 ? -1.089 -2.101 -0.367 1.00 95.06 92 VAL A C 1
ATOM 733 O O . VAL A 1 92 ? -1.026 -1.452 -1.408 1.00 95.06 92 VAL A O 1
ATOM 736 N N . TYR A 1 93 ? -1.934 -1.815 0.613 1.00 96.38 93 TYR A N 1
ATOM 737 C CA . TYR A 1 93 ? -2.930 -0.751 0.587 1.00 96.38 93 TYR A CA 1
ATOM 738 C C . TYR A 1 93 ? -2.498 0.351 1.548 1.00 96.38 93 TYR A C 1
ATOM 740 O O . TYR A 1 93 ? -2.155 0.051 2.692 1.00 96.38 93 TYR A O 1
ATOM 748 N N . TYR A 1 94 ? -2.534 1.605 1.104 1.00 97.31 94 TYR A N 1
ATOM 749 C CA . TYR A 1 94 ? -2.211 2.775 1.918 1.00 97.31 94 TYR A CA 1
ATOM 750 C C . TYR A 1 94 ? -3.425 3.689 2.047 1.00 97.31 94 TYR A C 1
ATOM 752 O O . TYR A 1 94 ? -3.998 4.116 1.041 1.00 97.31 94 TYR A O 1
ATOM 760 N N . PHE A 1 95 ? -3.772 4.021 3.287 1.00 96.06 95 PHE A N 1
ATOM 761 C CA . PHE A 1 95 ? -4.925 4.849 3.613 1.00 96.06 95 PHE A CA 1
ATOM 762 C C . PHE A 1 95 ? -4.489 6.197 4.184 1.00 96.06 95 PHE A C 1
ATOM 764 O O . PHE A 1 95 ? -3.493 6.300 4.905 1.00 96.06 95 PHE A O 1
ATOM 771 N N . ASP A 1 96 ? -5.212 7.249 3.819 1.00 93.81 96 ASP A N 1
ATOM 772 C CA . ASP A 1 96 ? -4.956 8.591 4.311 1.00 93.81 96 ASP A CA 1
ATOM 773 C C . ASP A 1 96 ? -5.546 8.806 5.711 1.00 93.81 96 ASP A C 1
ATOM 775 O O . ASP A 1 96 ? -6.203 7.944 6.293 1.00 93.81 96 ASP A O 1
ATOM 779 N N . LYS A 1 97 ? -5.318 9.997 6.270 1.00 89.50 97 LYS A N 1
ATOM 780 C CA . LYS A 1 97 ? -5.877 10.387 7.574 1.00 89.50 97 LYS A CA 1
ATOM 781 C C . LYS A 1 97 ? -7.413 10.431 7.614 1.00 89.50 97 LYS A C 1
ATOM 783 O O . LYS A 1 97 ? -7.979 10.568 8.691 1.00 89.50 97 LYS A O 1
ATOM 788 N N . TYR A 1 98 ? -8.073 10.388 6.459 1.00 91.12 98 TYR A N 1
ATOM 789 C CA . TYR A 1 98 ? -9.525 10.330 6.315 1.00 91.12 98 TYR A CA 1
ATOM 790 C C . TYR A 1 98 ? -10.013 8.905 6.015 1.00 91.12 98 TYR A C 1
ATOM 792 O O . TYR A 1 98 ? -11.187 8.725 5.703 1.00 91.12 98 TYR A O 1
ATOM 800 N N . GLU A 1 99 ? -9.134 7.906 6.139 1.00 91.88 99 GLU A N 1
ATOM 801 C CA . GLU A 1 99 ? -9.396 6.495 5.861 1.00 91.88 99 GLU A CA 1
ATOM 802 C C . GLU A 1 99 ? -9.699 6.176 4.381 1.00 91.88 99 GLU A C 1
ATOM 804 O O . GLU A 1 99 ? -10.248 5.111 4.090 1.00 91.88 99 GLU A O 1
ATOM 809 N N . ASN A 1 100 ? -9.320 7.045 3.437 1.00 95.25 100 ASN A N 1
ATOM 810 C CA . ASN A 1 100 ? -9.449 6.792 1.997 1.00 95.25 100 ASN A CA 1
ATOM 811 C C . ASN A 1 100 ? -8.187 6.133 1.439 1.00 95.25 100 ASN A C 1
ATOM 813 O O . ASN A 1 100 ? -7.071 6.485 1.825 1.00 95.25 100 ASN A O 1
ATOM 817 N N . LEU A 1 101 ? -8.349 5.197 0.505 1.00 96.94 101 LEU A N 1
ATOM 818 C CA . LEU A 1 101 ? -7.225 4.596 -0.206 1.00 96.94 101 LEU A CA 1
ATOM 819 C C . LEU A 1 101 ? -6.578 5.653 -1.112 1.00 96.94 101 LEU A C 1
ATOM 821 O O . LEU A 1 101 ? -7.245 6.223 -1.967 1.00 96.94 101 LEU A O 1
ATOM 825 N N . PHE A 1 102 ? -5.275 5.886 -0.954 1.00 97.44 102 PHE A N 1
ATOM 826 C CA . PHE A 1 102 ? -4.541 6.855 -1.782 1.00 97.44 102 PHE A CA 1
ATOM 827 C C . PHE A 1 102 ? -3.361 6.235 -2.538 1.00 97.44 102 PHE A C 1
ATOM 829 O O . PHE A 1 102 ? -2.851 6.830 -3.488 1.00 97.44 102 PHE A O 1
ATOM 836 N N . ALA A 1 103 ? -2.909 5.042 -2.141 1.00 97.69 103 ALA A N 1
ATOM 837 C CA . ALA A 1 103 ? -1.917 4.288 -2.895 1.00 97.69 103 ALA A CA 1
ATOM 838 C C . ALA A 1 103 ? -2.138 2.778 -2.781 1.00 97.69 103 ALA A C 1
ATOM 840 O O . ALA A 1 103 ? -2.528 2.259 -1.733 1.00 97.69 103 ALA A O 1
ATOM 841 N N . PHE A 1 104 ? -1.840 2.078 -3.869 1.00 97.50 104 PHE A N 1
ATOM 842 C CA . PHE A 1 104 ? -1.859 0.624 -3.947 1.00 97.50 104 PHE A CA 1
ATOM 843 C C . PHE A 1 104 ? -0.557 0.142 -4.573 1.00 97.50 104 PHE A C 1
ATOM 845 O O . PHE A 1 104 ? -0.180 0.591 -5.656 1.00 97.50 104 PHE A O 1
ATOM 852 N N . GLN A 1 105 ? 0.133 -0.757 -3.883 1.00 95.56 105 GLN A N 1
ATOM 853 C CA . GLN A 1 105 ? 1.422 -1.289 -4.293 1.00 95.56 105 GLN A CA 1
ATOM 854 C C . GLN A 1 105 ? 1.340 -2.802 -4.472 1.00 95.56 105 GLN A C 1
ATOM 856 O O . GLN A 1 105 ? 0.800 -3.516 -3.633 1.00 95.56 105 GLN A O 1
ATOM 861 N N . VAL A 1 106 ? 1.921 -3.287 -5.560 1.00 92.44 106 VAL A N 1
ATOM 862 C CA . VAL A 1 106 ? 2.160 -4.705 -5.815 1.00 92.44 106 VAL A CA 1
ATOM 863 C C . VAL A 1 106 ? 3.648 -4.952 -5.631 1.00 92.44 106 VAL A C 1
ATOM 865 O O . VAL A 1 106 ? 4.461 -4.233 -6.212 1.00 92.44 106 VAL A O 1
ATOM 868 N N . LYS A 1 107 ? 4.001 -5.941 -4.813 1.00 89.88 107 LYS A N 1
ATOM 869 C CA . LYS A 1 107 ? 5.377 -6.393 -4.584 1.00 89.88 107 LYS A CA 1
ATOM 870 C C . LYS A 1 107 ? 5.515 -7.818 -5.077 1.00 89.88 107 LYS A C 1
ATOM 872 O O . LYS A 1 107 ? 4.629 -8.610 -4.792 1.00 89.88 107 LYS A O 1
ATOM 877 N N . VAL A 1 108 ? 6.607 -8.132 -5.758 1.00 86.50 108 VAL A N 1
ATOM 878 C CA . VAL A 1 108 ? 6.952 -9.474 -6.233 1.00 86.50 108 VAL A CA 1
ATOM 879 C C . VAL A 1 108 ? 8.369 -9.797 -5.766 1.00 86.50 108 VAL A C 1
ATOM 881 O O . VAL A 1 108 ? 9.296 -9.064 -6.114 1.00 86.50 108 VAL A O 1
ATOM 884 N N . THR A 1 109 ? 8.550 -10.847 -4.965 1.00 82.81 109 THR A N 1
ATOM 885 C CA . THR A 1 109 ? 9.874 -11.285 -4.486 1.00 82.81 109 THR A CA 1
ATOM 886 C C . THR A 1 109 ? 10.790 -11.634 -5.666 1.00 82.81 109 THR A C 1
ATOM 888 O O . THR A 1 109 ? 10.372 -12.269 -6.631 1.00 82.81 109 THR A O 1
ATOM 891 N N . LEU A 1 110 ? 12.058 -11.219 -5.600 1.00 77.50 110 LEU A N 1
ATOM 892 C CA . LEU A 1 110 ? 13.052 -11.399 -6.670 1.00 77.50 110 LEU A CA 1
ATOM 893 C C . LEU A 1 110 ? 13.901 -12.683 -6.562 1.00 77.50 110 LEU A C 1
ATOM 895 O O . LEU A 1 110 ? 14.710 -12.925 -7.456 1.00 77.50 110 LEU A O 1
ATOM 899 N N . SER A 1 111 ? 13.695 -13.503 -5.521 1.00 65.50 111 SER A N 1
ATOM 900 C CA . SER A 1 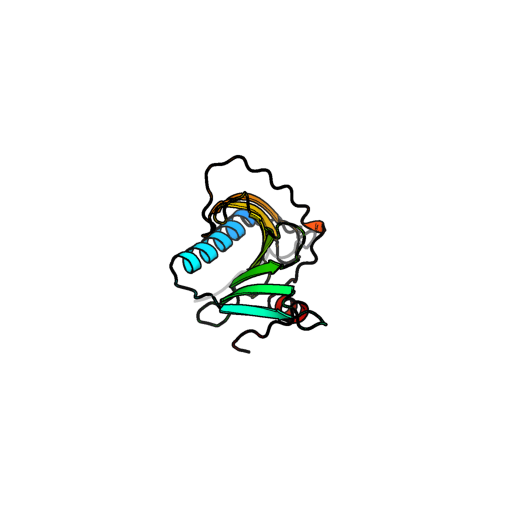111 ? 14.486 -14.656 -5.016 1.00 65.50 111 SER A CA 1
ATOM 901 C C . SER A 1 111 ? 15.283 -14.352 -3.733 1.00 65.50 111 SER A C 1
ATOM 903 O O . SER A 1 111 ? 15.869 -13.281 -3.595 1.00 65.50 111 SER A O 1
ATOM 905 N N . ASN A 1 112 ? 15.269 -15.306 -2.786 1.00 59.38 112 ASN A N 1
ATOM 906 C CA . ASN A 1 112 ? 15.751 -15.208 -1.395 1.00 59.38 112 ASN A CA 1
ATOM 907 C C . ASN A 1 112 ? 15.109 -14.057 -0.585 1.00 59.38 112 ASN A C 1
ATOM 909 O O . ASN A 1 112 ? 15.763 -13.051 -0.345 1.00 59.38 112 ASN A O 1
ATOM 913 N N . ASP A 1 113 ? 13.836 -14.212 -0.189 1.00 61.41 113 ASP A N 1
ATOM 914 C CA . ASP A 1 113 ? 13.038 -13.589 0.904 1.00 61.41 113 ASP A CA 1
ATOM 915 C C . ASP A 1 113 ? 13.324 -12.151 1.408 1.00 61.41 113 ASP A C 1
ATOM 917 O O . ASP A 1 113 ? 12.904 -11.773 2.503 1.00 61.41 113 ASP A O 1
ATOM 921 N N . SER A 1 114 ? 14.046 -11.302 0.683 1.00 73.56 114 SER A N 1
ATOM 922 C CA . SER A 1 114 ? 14.510 -10.012 1.224 1.00 73.56 114 SER A CA 1
ATOM 923 C C . SER A 1 114 ? 14.590 -8.879 0.208 1.00 73.56 114 SER A C 1
ATOM 925 O O . SER A 1 114 ? 14.846 -7.748 0.610 1.00 73.56 114 SER A O 1
ATOM 927 N N . LEU A 1 115 ? 14.335 -9.152 -1.074 1.00 84.69 115 LEU A N 1
ATOM 928 C CA . LEU A 1 115 ? 14.255 -8.145 -2.130 1.00 84.69 115 LEU A CA 1
ATOM 929 C C . LEU A 1 115 ? 12.987 -8.335 -2.954 1.00 84.69 115 LEU A C 1
ATOM 931 O O . LEU A 1 115 ? 12.630 -9.455 -3.330 1.00 84.69 115 LEU A O 1
ATOM 935 N N . TYR A 1 116 ? 12.342 -7.220 -3.273 1.00 86.75 116 TYR A N 1
ATOM 936 C CA . TYR A 1 116 ? 11.075 -7.181 -3.978 1.00 86.75 116 TYR A CA 1
ATOM 937 C C . TYR A 1 116 ? 11.158 -6.197 -5.132 1.00 86.75 116 TYR A C 1
ATOM 939 O O . TYR A 1 116 ? 11.535 -5.042 -4.957 1.00 86.75 116 TYR A O 1
ATOM 947 N N . ASN A 1 117 ? 10.705 -6.624 -6.299 1.00 88.62 117 ASN A N 1
ATOM 948 C CA . ASN A 1 117 ? 10.259 -5.698 -7.320 1.00 88.62 117 ASN A CA 1
ATOM 949 C C . ASN A 1 117 ? 8.917 -5.116 -6.888 1.00 88.62 117 ASN A C 1
ATOM 951 O O . ASN A 1 117 ? 8.018 -5.865 -6.512 1.00 88.62 117 ASN A O 1
ATOM 955 N N . SER A 1 118 ? 8.744 -3.802 -6.972 1.00 90.38 118 SER A N 1
ATOM 956 C CA . SER A 1 118 ? 7.485 -3.165 -6.610 1.00 90.38 118 SER A CA 1
ATOM 957 C C . SER A 1 118 ? 7.003 -2.165 -7.647 1.00 90.38 118 SER A C 1
ATOM 959 O O . SER A 1 118 ? 7.786 -1.450 -8.269 1.00 90.38 118 SER A O 1
ATOM 961 N N . ALA A 1 119 ? 5.685 -2.110 -7.801 1.00 92.69 119 ALA A N 1
ATOM 962 C CA . ALA A 1 119 ? 4.982 -1.087 -8.554 1.00 92.69 119 ALA A CA 1
ATOM 963 C C . ALA A 1 119 ? 3.918 -0.480 -7.640 1.00 92.69 119 ALA A C 1
ATOM 965 O O . ALA A 1 119 ? 3.146 -1.212 -7.027 1.00 92.69 119 ALA A O 1
ATOM 966 N N . THR A 1 120 ? 3.857 0.843 -7.548 1.00 95.00 120 THR A N 1
ATOM 967 C CA . THR A 1 120 ? 2.863 1.587 -6.767 1.00 95.00 120 THR A CA 1
ATOM 968 C C . THR A 1 120 ? 2.064 2.486 -7.693 1.00 95.00 120 THR A C 1
ATOM 970 O O . THR A 1 120 ? 2.652 3.287 -8.411 1.00 95.00 120 THR A O 1
ATOM 973 N N . ALA A 1 121 ? 0.740 2.402 -7.644 1.00 96.62 121 ALA A N 1
ATOM 974 C CA . ALA A 1 121 ? -0.155 3.402 -8.209 1.00 96.62 121 ALA A CA 1
ATOM 975 C C . ALA A 1 121 ? -0.653 4.336 -7.101 1.00 96.62 121 ALA A C 1
ATOM 977 O O . ALA A 1 121 ? -1.005 3.881 -6.010 1.00 96.62 121 ALA A O 1
ATOM 978 N N . PHE A 1 122 ? -0.689 5.633 -7.396 1.00 97.00 122 PHE A N 1
ATOM 979 C CA . PHE A 1 122 ? -1.233 6.670 -6.523 1.00 97.00 122 PHE A CA 1
ATOM 980 C C . PHE A 1 122 ? -2.554 7.173 -7.088 1.00 97.00 122 PHE A C 1
ATOM 982 O O . PHE A 1 122 ? -2.637 7.427 -8.290 1.00 97.00 122 PHE A O 1
ATOM 989 N N . TYR A 1 123 ? -3.547 7.342 -6.223 1.00 96.06 123 TYR A N 1
ATOM 990 C CA . TYR A 1 123 ? -4.919 7.665 -6.595 1.00 96.06 123 TYR A CA 1
ATOM 991 C C . TYR A 1 123 ? -5.335 9.021 -6.035 1.00 96.06 123 TYR A C 1
ATOM 993 O O . TYR A 1 123 ? -4.866 9.436 -4.972 1.00 96.06 123 TYR A O 1
ATOM 1001 N N . ASP A 1 124 ? -6.212 9.709 -6.756 1.00 93.38 124 ASP A N 1
ATOM 1002 C CA . ASP A 1 124 ? -6.949 10.845 -6.219 1.00 93.38 124 ASP A CA 1
ATOM 1003 C C . ASP A 1 124 ? -8.227 10.395 -5.485 1.00 93.38 124 ASP A C 1
ATOM 1005 O O . ASP A 1 124 ? -8.515 9.205 -5.341 1.00 93.38 124 ASP A O 1
ATOM 1009 N N . ASN A 1 125 ? -9.030 11.360 -5.034 1.00 89.81 125 ASN A N 1
ATOM 1010 C CA . ASN A 1 125 ? -10.274 11.088 -4.310 1.00 89.81 125 ASN A CA 1
ATOM 1011 C C . ASN A 1 125 ? -11.371 10.436 -5.176 1.00 89.81 125 ASN A C 1
ATOM 1013 O O . ASN A 1 125 ? -12.382 9.991 -4.633 1.00 89.81 125 ASN A O 1
ATOM 1017 N N . TYR A 1 126 ? -11.207 10.405 -6.500 1.00 92.00 126 TYR A N 1
ATOM 1018 C CA . TYR A 1 126 ? -12.120 9.761 -7.443 1.00 92.00 126 TYR A CA 1
ATOM 1019 C C . TYR A 1 126 ? -11.620 8.381 -7.885 1.00 92.00 126 TYR A C 1
ATOM 1021 O O . TYR A 1 126 ? -12.248 7.758 -8.740 1.00 92.00 126 TYR A O 1
ATOM 1029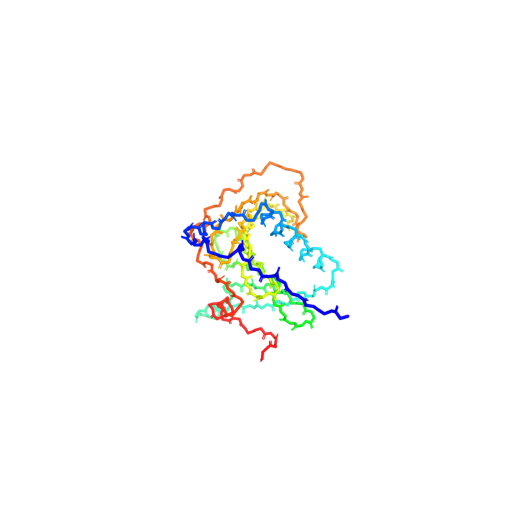 N N . MET A 1 127 ? -10.538 7.878 -7.275 1.00 93.50 127 MET A N 1
ATOM 1030 C CA . MET A 1 127 ? -9.865 6.635 -7.655 1.00 93.50 127 MET A CA 1
ATOM 1031 C C . MET A 1 127 ? -9.266 6.665 -9.068 1.00 93.50 127 MET A C 1
ATOM 1033 O O . MET A 1 127 ? -9.062 5.613 -9.680 1.00 93.50 127 MET A O 1
ATOM 1037 N N . GLU A 1 128 ? -8.926 7.847 -9.581 1.00 93.38 128 GLU A N 1
ATOM 1038 C CA . GLU A 1 128 ? -8.156 7.981 -10.815 1.00 93.38 128 GLU A CA 1
ATOM 1039 C C . GLU A 1 128 ? -6.656 7.900 -10.514 1.00 93.38 128 GLU A C 1
ATOM 1041 O O . GLU A 1 128 ? -6.166 8.471 -9.537 1.00 93.38 128 GLU A O 1
ATOM 1046 N N . ILE A 1 129 ? -5.904 7.172 -11.349 1.00 94.38 129 ILE A N 1
ATOM 1047 C CA . ILE A 1 129 ? -4.452 7.049 -11.183 1.00 94.38 129 ILE A CA 1
ATOM 1048 C C . ILE A 1 129 ? -3.800 8.393 -11.515 1.00 94.38 129 ILE A C 1
ATOM 1050 O O . ILE A 1 129 ? -3.779 8.824 -12.665 1.00 94.38 129 ILE A O 1
ATOM 1054 N N . VAL A 1 130 ? -3.195 9.013 -10.506 1.00 94.50 130 VAL A N 1
ATOM 1055 C CA . VAL A 1 130 ? -2.430 10.259 -10.624 1.00 94.50 130 VAL A CA 1
ATOM 1056 C C . VAL A 1 130 ? -1.020 9.982 -11.139 1.00 94.50 130 VAL A C 1
ATOM 1058 O O . VAL A 1 130 ? -0.489 10.725 -11.961 1.00 94.50 130 VAL A O 1
ATOM 1061 N N . SER A 1 131 ? -0.371 8.936 -10.620 1.00 93.88 131 SER A N 1
ATOM 1062 C CA . SER A 1 131 ? 0.994 8.565 -11.010 1.00 93.88 131 SER A CA 1
ATOM 1063 C C . SER A 1 131 ? 1.320 7.121 -10.642 1.00 93.88 131 SER A C 1
ATOM 1065 O O . SER A 1 131 ? 0.609 6.491 -9.855 1.00 93.88 131 SER A O 1
ATOM 1067 N N . GLN A 1 132 ? 2.419 6.612 -11.200 1.00 93.19 132 GLN A N 1
ATOM 1068 C CA . GLN A 1 132 ? 2.974 5.303 -10.879 1.00 93.19 132 GLN A CA 1
ATOM 1069 C C . GLN A 1 132 ? 4.450 5.425 -10.487 1.00 93.19 132 GLN A C 1
ATOM 1071 O O . GLN A 1 132 ? 5.167 6.305 -10.965 1.00 93.19 132 GLN A O 1
ATOM 1076 N N . GLU A 1 133 ? 4.899 4.544 -9.605 1.00 90.62 133 GLU A N 1
AT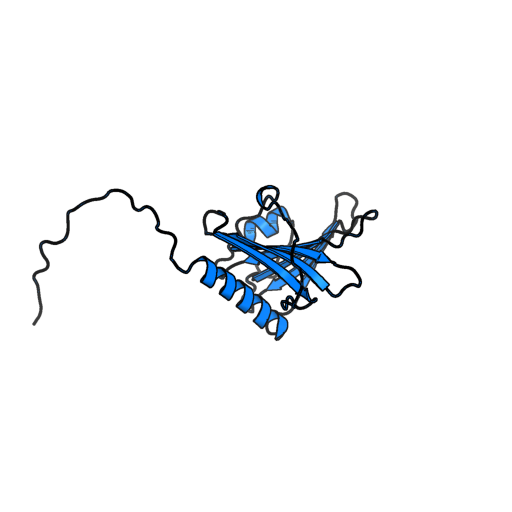OM 1077 C CA . GLU A 1 133 ? 6.284 4.429 -9.155 1.00 90.62 133 GLU A CA 1
ATOM 1078 C C . GLU A 1 133 ? 6.714 2.971 -9.216 1.00 90.62 133 GLU A C 1
ATOM 1080 O O . GLU A 1 133 ? 5.976 2.092 -8.779 1.00 90.62 133 GLU A O 1
ATOM 1085 N N . TYR A 1 134 ? 7.910 2.736 -9.738 1.00 89.88 134 TYR A N 1
ATOM 1086 C CA . TYR A 1 134 ? 8.533 1.423 -9.813 1.00 89.88 134 TYR A CA 1
ATOM 1087 C C . TYR A 1 134 ? 9.823 1.484 -9.009 1.00 89.88 134 TYR A C 1
ATOM 1089 O O . TYR A 1 134 ? 10.514 2.502 -9.062 1.00 89.88 134 TYR A O 1
ATOM 1097 N N . ALA A 1 135 ? 10.082 0.449 -8.220 1.00 88.31 135 ALA A N 1
ATOM 1098 C CA . ALA A 1 135 ? 11.277 0.369 -7.396 1.00 88.31 135 ALA A CA 1
ATOM 1099 C C . ALA A 1 135 ? 11.569 -1.075 -7.001 1.00 88.31 135 ALA A C 1
ATOM 1101 O O . ALA A 1 135 ? 10.656 -1.813 -6.616 1.00 88.31 135 ALA A O 1
ATOM 1102 N N . THR A 1 136 ? 12.846 -1.423 -6.982 1.00 88.06 136 THR A N 1
ATOM 1103 C CA . THR A 1 136 ? 13.379 -2.545 -6.219 1.00 88.06 136 THR A CA 1
ATOM 1104 C C . THR A 1 136 ? 13.490 -2.109 -4.761 1.00 88.06 136 THR A C 1
ATOM 1106 O O . THR A 1 136 ? 14.083 -1.074 -4.469 1.00 88.06 136 THR A O 1
ATOM 1109 N N . ILE A 1 137 ? 12.888 -2.855 -3.839 1.00 85.88 137 ILE A N 1
ATOM 1110 C CA . ILE A 1 137 ? 12.836 -2.524 -2.410 1.00 85.88 137 ILE A CA 1
ATOM 1111 C C . ILE A 1 137 ? 13.281 -3.708 -1.554 1.00 85.88 137 ILE A C 1
ATOM 1113 O O . ILE A 1 137 ? 13.139 -4.862 -1.960 1.00 85.88 137 ILE A O 1
ATOM 1117 N N . ASP A 1 138 ? 13.792 -3.430 -0.359 1.00 83.88 138 ASP A N 1
ATOM 1118 C CA . ASP A 1 138 ? 14.031 -4.457 0.657 1.00 83.88 138 ASP A CA 1
ATOM 1119 C C . ASP A 1 138 ? 12.748 -4.817 1.442 1.00 83.88 138 ASP A C 1
ATOM 1121 O O . ASP A 1 138 ? 11.647 -4.336 1.157 1.00 83.88 138 ASP A O 1
ATOM 1125 N N . ASN A 1 139 ? 12.873 -5.677 2.456 1.00 78.00 139 ASN A N 1
ATOM 1126 C CA . ASN A 1 139 ? 11.764 -6.058 3.340 1.00 78.00 139 ASN A CA 1
ATOM 1127 C C . ASN A 1 139 ? 11.228 -4.913 4.226 1.00 78.00 139 ASN A C 1
ATOM 1129 O O . ASN A 1 139 ? 10.146 -5.045 4.802 1.00 78.00 139 ASN A O 1
ATOM 1133 N N . CYS A 1 140 ? 11.965 -3.807 4.333 1.00 78.00 140 CYS A N 1
ATOM 1134 C CA . CYS A 1 140 ? 11.596 -2.601 5.068 1.00 78.00 140 CYS A CA 1
ATOM 1135 C C . CYS A 1 140 ? 10.992 -1.524 4.149 1.00 78.00 140 CYS A C 1
ATOM 1137 O O . CYS A 1 140 ? 10.722 -0.412 4.603 1.00 78.00 140 CYS A O 1
ATOM 1139 N N . ASP A 1 141 ? 10.736 -1.853 2.879 1.00 78.38 141 ASP A N 1
ATOM 1140 C CA . ASP A 1 141 ? 10.252 -0.939 1.842 1.00 78.38 141 ASP A CA 1
ATOM 1141 C C . ASP A 1 141 ? 11.216 0.212 1.519 1.00 78.38 141 ASP A C 1
ATOM 1143 O O . ASP A 1 141 ? 10.784 1.286 1.083 1.00 78.38 141 ASP A O 1
ATOM 1147 N N . ILE A 1 142 ? 12.518 -0.013 1.714 1.00 81.31 142 ILE A N 1
ATOM 1148 C CA . ILE A 1 142 ? 13.581 0.931 1.373 1.00 81.31 142 ILE A CA 1
ATOM 1149 C C . ILE A 1 142 ? 13.991 0.702 -0.090 1.00 81.31 142 ILE A C 1
ATOM 1151 O O . ILE A 1 142 ? 14.381 -0.416 -0.435 1.00 81.31 142 ILE A O 1
ATOM 1155 N N . PRO A 1 143 ? 13.922 1.729 -0.961 1.00 81.50 143 PRO A N 1
ATOM 1156 C CA . PRO A 1 143 ? 14.391 1.626 -2.341 1.00 81.50 143 PRO A CA 1
ATOM 1157 C C . PRO A 1 143 ? 15.882 1.285 -2.427 1.00 81.50 143 PRO A C 1
ATOM 1159 O O . PRO A 1 143 ? 16.699 1.906 -1.748 1.00 81.50 143 PRO A O 1
ATOM 1162 N N . MET A 1 144 ? 16.220 0.327 -3.286 1.00 81.19 144 MET A N 1
ATOM 1163 C CA . MET A 1 144 ? 17.575 -0.130 -3.598 1.00 81.19 144 MET A CA 1
ATOM 1164 C C . MET A 1 144 ? 17.937 0.243 -5.043 1.00 81.19 144 MET A C 1
ATOM 1166 O O . MET A 1 144 ? 17.068 0.281 -5.914 1.00 81.19 144 MET A O 1
ATOM 1170 N N . ASP A 1 145 ? 19.223 0.463 -5.319 1.00 72.00 145 ASP A N 1
ATOM 1171 C CA . ASP A 1 145 ? 19.710 0.688 -6.685 1.00 72.00 145 ASP A CA 1
ATOM 1172 C C . ASP A 1 145 ? 19.582 -0.608 -7.518 1.00 72.00 145 ASP A C 1
ATOM 1174 O O . ASP A 1 145 ? 20.169 -1.636 -7.172 1.00 72.00 145 ASP A O 1
ATOM 1178 N N . GLY A 1 146 ? 18.824 -0.585 -8.623 1.00 64.69 146 GLY A N 1
ATOM 1179 C CA . GLY A 1 146 ? 18.523 -1.784 -9.420 1.00 64.69 146 GLY A CA 1
ATOM 1180 C C . GLY A 1 146 ? 17.788 -1.505 -10.739 1.00 64.69 146 GLY A C 1
ATOM 1181 O O . GLY A 1 146 ? 17.393 -0.376 -11.018 1.00 64.69 146 GLY A O 1
ATOM 1182 N N . THR A 1 147 ? 17.650 -2.529 -11.596 1.00 55.81 147 THR A N 1
ATOM 1183 C CA . THR A 1 147 ? 16.924 -2.430 -12.881 1.00 55.81 147 THR A CA 1
ATOM 1184 C C . THR A 1 147 ? 15.452 -2.784 -12.687 1.00 55.81 147 THR A C 1
ATOM 1186 O O . THR A 1 147 ? 15.074 -3.952 -12.648 1.00 55.81 147 THR A O 1
ATOM 1189 N N . ASP A 1 148 ? 14.617 -1.755 -12.594 1.00 62.31 148 ASP A N 1
ATOM 1190 C CA . ASP A 1 148 ? 13.181 -1.896 -12.372 1.00 62.31 148 ASP A CA 1
ATOM 1191 C C . ASP A 1 148 ? 12.444 -2.170 -13.680 1.00 62.31 148 ASP A C 1
ATOM 1193 O O . ASP A 1 148 ? 12.414 -1.313 -14.557 1.00 62.31 148 ASP A O 1
ATOM 1197 N N . THR A 1 149 ? 11.773 -3.315 -13.806 1.00 63.47 149 THR A N 1
ATOM 1198 C CA . THR A 1 149 ? 10.609 -3.421 -14.707 1.00 63.47 149 THR A CA 1
ATOM 1199 C C . THR A 1 14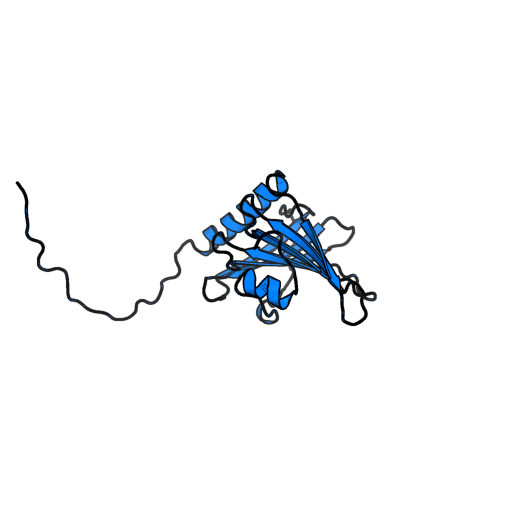9 ? 9.630 -4.486 -14.215 1.00 63.47 149 THR A C 1
ATOM 1201 O O . THR A 1 149 ? 9.453 -5.538 -14.822 1.00 63.47 149 THR A O 1
ATOM 1204 N N . LEU A 1 150 ? 8.934 -4.201 -13.112 1.00 75.19 150 LEU A N 1
ATOM 1205 C CA . LEU A 1 150 ? 7.668 -4.879 -12.841 1.00 75.19 150 LEU A CA 1
ATOM 1206 C C . LEU A 1 150 ? 6.553 -4.121 -13.555 1.00 75.19 150 LEU A C 1
ATOM 1208 O O . LEU A 1 150 ? 6.101 -3.088 -13.073 1.00 75.19 150 LEU A O 1
ATOM 1212 N N . TYR A 1 151 ? 6.101 -4.624 -14.700 1.00 81.00 151 TYR A N 1
ATOM 1213 C CA . TYR A 1 151 ? 4.919 -4.065 -15.348 1.00 81.00 151 TYR A CA 1
ATOM 1214 C C . TYR A 1 151 ? 3.652 -4.586 -14.664 1.00 81.00 151 TYR A C 1
ATOM 1216 O O . TYR A 1 151 ? 3.378 -5.787 -14.681 1.00 81.00 151 TYR A O 1
ATOM 1224 N N . VAL A 1 152 ? 2.866 -3.676 -14.086 1.00 84.88 152 VAL A N 1
ATOM 1225 C CA . VAL A 1 152 ? 1.584 -3.994 -13.451 1.00 84.88 152 VAL A CA 1
ATOM 1226 C C . VAL A 1 152 ? 0.473 -3.221 -14.138 1.00 84.88 152 VAL A C 1
ATOM 1228 O O . VAL A 1 152 ? 0.457 -1.992 -14.147 1.00 84.88 152 VAL A O 1
ATOM 1231 N N . ASP A 1 153 ? -0.500 -3.955 -14.666 1.00 87.69 153 ASP A N 1
ATOM 1232 C CA . ASP A 1 153 ? -1.755 -3.368 -15.117 1.00 87.69 153 ASP A CA 1
ATOM 1233 C C . ASP A 1 153 ? -2.694 -3.179 -13.919 1.00 87.69 153 ASP A C 1
ATOM 1235 O O . ASP A 1 153 ? -3.404 -4.098 -13.501 1.00 87.69 153 ASP A O 1
ATOM 1239 N N . PHE A 1 154 ? -2.673 -1.972 -13.353 1.00 89.25 154 PHE A N 1
ATOM 1240 C CA . PHE A 1 154 ? -3.478 -1.620 -12.185 1.00 89.25 154 PHE A CA 1
ATOM 1241 C C . PHE A 1 154 ? -4.991 -1.621 -12.449 1.00 89.25 154 PHE A C 1
ATOM 1243 O O . PHE A 1 154 ? -5.766 -1.766 -11.507 1.00 89.25 154 PHE A O 1
ATOM 1250 N N . SER A 1 155 ? -5.426 -1.529 -13.711 1.00 87.25 155 SER A N 1
ATOM 1251 C CA . SER A 1 155 ? -6.855 -1.509 -14.059 1.00 87.25 155 SER A CA 1
ATOM 1252 C C . SER A 1 155 ? -7.567 -2.841 -13.789 1.00 87.25 155 SER A C 1
ATOM 1254 O O . SER A 1 155 ? -8.792 -2.889 -13.689 1.00 87.25 155 SER A O 1
ATOM 1256 N N . LYS A 1 156 ? -6.803 -3.929 -13.632 1.00 88.12 156 LYS A N 1
ATOM 1257 C CA . LYS A 1 156 ? -7.328 -5.268 -13.334 1.00 88.12 156 LYS A CA 1
ATOM 1258 C C . LYS A 1 156 ? -7.725 -5.457 -11.872 1.00 88.12 156 LYS A C 1
ATOM 1260 O O . LYS A 1 156 ? -8.421 -6.424 -11.562 1.00 88.12 156 LYS A O 1
ATOM 1265 N N . TYR A 1 157 ? -7.292 -4.572 -10.976 1.00 87.69 157 TYR A N 1
ATOM 1266 C CA . TYR A 1 157 ? -7.584 -4.692 -9.552 1.00 87.69 157 TYR A CA 1
ATOM 1267 C C . TYR A 1 157 ? -8.841 -3.911 -9.199 1.00 87.69 157 TYR A C 1
ATOM 1269 O O . TYR A 1 157 ? -8.960 -2.715 -9.456 1.00 87.69 157 TYR A O 1
ATOM 1277 N N . ARG A 1 158 ? -9.775 -4.589 -8.536 1.00 89.19 158 ARG A N 1
ATOM 1278 C CA . ARG A 1 158 ? -10.910 -3.933 -7.896 1.00 89.19 158 ARG A CA 1
ATOM 1279 C C . ARG A 1 158 ? -10.478 -3.460 -6.512 1.00 89.19 158 ARG A C 1
ATOM 1281 O O . ARG A 1 158 ? -10.427 -4.257 -5.579 1.00 89.19 158 ARG A O 1
ATOM 1288 N N . LEU A 1 159 ? -10.149 -2.178 -6.406 1.00 92.19 159 LEU A N 1
ATOM 1289 C CA . LEU A 1 159 ? -9.658 -1.586 -5.167 1.00 92.19 159 LEU A CA 1
ATOM 1290 C C . LEU A 1 159 ? -10.806 -1.039 -4.307 1.00 92.19 159 LEU A C 1
ATOM 1292 O O . LEU A 1 159 ? -11.712 -0.394 -4.842 1.00 92.19 159 LEU A O 1
ATOM 1296 N N . PRO A 1 160 ? -10.778 -1.258 -2.983 1.00 92.38 160 PRO A N 1
ATOM 1297 C CA . PRO A 1 160 ? -11.696 -0.591 -2.076 1.00 92.38 160 PRO A CA 1
ATOM 1298 C C . PRO A 1 160 ? -11.324 0.888 -1.956 1.00 92.38 160 PRO A C 1
ATOM 1300 O O . PRO A 1 160 ? -10.155 1.231 -1.817 1.00 92.38 160 PRO A O 1
ATOM 1303 N N . THR A 1 161 ? -12.325 1.763 -1.963 1.00 92.94 161 THR A N 1
ATOM 1304 C CA . THR A 1 161 ? -12.145 3.223 -1.872 1.00 92.94 161 THR A CA 1
ATOM 1305 C C . THR A 1 161 ? -11.675 3.693 -0.498 1.00 92.94 161 THR A C 1
ATOM 1307 O O . THR A 1 161 ? -11.070 4.751 -0.374 1.00 92.94 161 THR A O 1
ATOM 1310 N N . ASP A 1 162 ? -11.971 2.922 0.548 1.00 93.38 162 ASP A N 1
ATOM 1311 C CA . ASP A 1 162 ? -11.796 3.329 1.939 1.00 93.38 162 ASP A CA 1
ATOM 1312 C C . ASP A 1 162 ? -11.650 2.119 2.879 1.00 93.38 162 ASP A C 1
ATOM 1314 O O . ASP A 1 162 ? -11.958 0.977 2.515 1.00 93.38 162 ASP A O 1
ATOM 1318 N N . VAL A 1 163 ? -11.211 2.373 4.116 1.00 90.75 163 VAL A N 1
ATOM 1319 C CA . VAL A 1 163 ? -10.985 1.351 5.156 1.00 90.75 163 VAL A CA 1
ATOM 1320 C C . VAL A 1 163 ? -12.250 0.550 5.475 1.00 90.75 163 VAL A C 1
ATOM 1322 O O . VAL A 1 163 ? -12.176 -0.658 5.711 1.00 90.75 163 VAL A O 1
ATOM 1325 N N . LYS A 1 164 ? -13.432 1.181 5.485 1.00 90.06 164 LYS A N 1
ATOM 1326 C CA . LYS A 1 164 ? -14.695 0.500 5.815 1.00 90.06 164 LYS A CA 1
ATOM 1327 C C . LYS A 1 164 ? -15.073 -0.488 4.713 1.00 90.06 164 LYS A C 1
ATOM 1329 O O . LYS A 1 164 ? -15.488 -1.609 5.015 1.00 90.06 164 LYS A O 1
ATOM 1334 N N . THR A 1 165 ? -14.930 -0.080 3.458 1.00 90.62 165 THR A N 1
ATOM 1335 C CA . THR A 1 165 ? -15.147 -0.925 2.284 1.00 90.62 165 THR A CA 1
ATOM 1336 C C . THR A 1 165 ? -14.123 -2.060 2.257 1.00 90.62 165 THR A C 1
ATOM 1338 O O . THR A 1 165 ? -14.527 -3.218 2.154 1.00 90.62 165 THR A O 1
ATOM 1341 N N . PHE A 1 166 ? -12.838 -1.763 2.489 1.00 91.06 166 PHE A N 1
ATOM 1342 C CA . PHE A 1 166 ? -11.767 -2.760 2.603 1.00 91.06 166 PHE A CA 1
ATOM 1343 C C . PHE A 1 166 ? -12.086 -3.826 3.661 1.00 91.06 166 PHE A C 1
ATOM 1345 O O . PHE A 1 166 ? -12.143 -5.016 3.351 1.00 91.06 166 PHE A O 1
ATOM 1352 N N . ALA A 1 167 ? -12.364 -3.411 4.901 1.00 88.12 167 ALA A N 1
ATOM 1353 C CA . ALA A 1 167 ? -12.631 -4.327 6.008 1.00 88.12 167 ALA A CA 1
ATOM 1354 C C . ALA A 1 167 ? -13.861 -5.209 5.744 1.00 88.12 167 ALA A C 1
ATOM 1356 O O . ALA A 1 167 ? -13.853 -6.400 6.056 1.00 88.12 167 ALA A O 1
ATOM 1357 N N . LYS A 1 168 ? -14.907 -4.651 5.118 1.00 87.00 168 LYS A N 1
ATOM 1358 C CA . LYS A 1 168 ? -16.109 -5.400 4.733 1.00 87.00 168 LYS A CA 1
ATOM 1359 C C . LYS A 1 168 ? -15.818 -6.435 3.645 1.00 87.00 168 LYS A C 1
ATOM 1361 O O . LYS A 1 168 ? -16.245 -7.579 3.782 1.00 87.00 168 LYS A O 1
ATOM 1366 N N . GLU A 1 169 ? -15.137 -6.044 2.569 1.00 87.50 169 GLU A N 1
ATOM 1367 C CA . GLU A 1 169 ? -14.844 -6.931 1.436 1.00 87.50 169 GLU A CA 1
ATOM 1368 C C . GLU A 1 169 ? -13.882 -8.057 1.835 1.00 87.50 169 GLU A C 1
ATOM 1370 O O . GLU A 1 169 ? -14.121 -9.216 1.495 1.00 87.50 169 GLU A O 1
ATOM 1375 N N . LYS A 1 170 ? -12.854 -7.738 2.630 1.00 84.69 170 LYS A N 1
ATOM 1376 C CA . LYS A 1 170 ? -11.865 -8.703 3.135 1.00 84.69 170 LYS A CA 1
ATOM 1377 C C . LYS A 1 170 ? -12.312 -9.443 4.404 1.00 84.69 170 LYS A C 1
ATOM 1379 O O . LYS A 1 170 ? -11.605 -10.325 4.875 1.00 84.69 170 LYS A O 1
ATOM 1384 N N . LYS A 1 171 ? -13.492 -9.114 4.950 1.00 83.00 171 LYS A N 1
ATOM 1385 C CA . LYS A 1 171 ? -14.062 -9.683 6.191 1.00 83.00 171 LYS A CA 1
ATOM 1386 C C . LYS A 1 171 ? -13.129 -9.570 7.406 1.00 83.00 171 LYS A C 1
ATOM 1388 O O . LYS A 1 171 ? -13.070 -10.468 8.243 1.00 83.00 171 LYS A O 1
ATOM 1393 N N . ILE A 1 172 ? -12.415 -8.455 7.511 1.00 80.50 172 ILE A N 1
ATOM 1394 C CA . ILE A 1 172 ? -11.488 -8.175 8.607 1.00 80.50 172 ILE A CA 1
ATOM 1395 C C . ILE A 1 172 ? -12.222 -7.412 9.712 1.00 80.50 172 ILE A C 1
ATOM 1397 O O . ILE A 1 172 ? -12.891 -6.412 9.455 1.00 80.50 172 ILE A O 1
ATOM 1401 N N . ILE A 1 173 ? -12.058 -7.859 10.958 1.00 76.69 173 ILE A N 1
ATOM 1402 C CA . ILE A 1 173 ? -12.506 -7.123 12.144 1.00 76.69 173 ILE A CA 1
ATOM 1403 C C . ILE A 1 173 ? -11.331 -6.280 12.635 1.00 76.69 173 ILE A C 1
ATOM 1405 O O . ILE A 1 173 ? -10.353 -6.811 13.160 1.00 76.69 173 ILE A O 1
ATOM 1409 N N . LEU A 1 174 ? -11.421 -4.965 12.451 1.00 75.31 174 LEU A N 1
ATOM 1410 C CA . LEU A 1 174 ? -10.434 -4.029 12.983 1.00 75.31 174 LEU A CA 1
ATOM 1411 C C . LEU A 1 174 ? -10.628 -3.891 14.494 1.00 75.31 174 LEU A C 1
ATOM 1413 O O . LEU A 1 174 ? -11.759 -3.812 14.978 1.00 75.31 174 LEU A O 1
ATOM 1417 N N . ARG A 1 175 ? -9.526 -3.856 15.250 1.00 63.84 175 ARG A N 1
ATOM 1418 C CA . ARG A 1 175 ? -9.597 -3.496 16.666 1.00 63.84 175 ARG A CA 1
ATOM 1419 C C . ARG A 1 175 ? -10.003 -2.023 16.745 1.00 63.84 175 ARG A C 1
ATOM 1421 O O . ARG A 1 175 ? -9.335 -1.177 16.158 1.00 63.84 175 ARG A O 1
ATOM 1428 N N . ASN A 1 176 ? -11.094 -1.778 17.468 1.00 57.38 176 ASN A N 1
ATOM 1429 C CA . ASN A 1 176 ? -11.777 -0.500 17.684 1.00 57.38 176 ASN A CA 1
ATOM 1430 C C . ASN A 1 176 ? -12.623 0.016 16.505 1.00 57.38 176 ASN A C 1
ATOM 1432 O O . ASN A 1 176 ? -12.202 0.862 15.720 1.00 57.38 176 ASN A O 1
ATOM 1436 N N . ARG A 1 177 ? -13.881 -0.440 16.480 1.00 47.16 177 ARG A N 1
ATOM 1437 C CA . ARG A 1 177 ? -15.063 0.422 16.338 1.00 47.16 177 ARG A CA 1
ATOM 1438 C C . ARG A 1 177 ? -16.090 0.031 17.392 1.00 47.16 177 ARG A C 1
ATOM 1440 O O . ARG A 1 177 ? -16.238 -1.191 17.613 1.00 47.16 177 ARG A O 1
#